Protein AF-A0A521W9C0-F1 (afdb_monomer_lite)

Structure (mmCIF, N/CA/C/O backbone):
data_AF-A0A521W9C0-F1
#
_entry.id   AF-A0A521W9C0-F1
#
loop_
_atom_site.group_PDB
_atom_site.id
_atom_site.type_symbol
_atom_site.label_atom_id
_atom_site.label_alt_id
_atom_site.label_comp_id
_atom_site.label_asym_id
_atom_site.label_entity_id
_atom_site.label_seq_id
_atom_site.pdbx_PDB_ins_code
_atom_site.Cartn_x
_atom_site.Cartn_y
_atom_site.Cartn_z
_atom_site.occupancy
_atom_site.B_iso_or_equiv
_atom_site.auth_seq_id
_atom_site.auth_comp_id
_atom_site.auth_asym_id
_atom_site.auth_atom_id
_atom_site.pdbx_PDB_model_num
ATOM 1 N N . MET A 1 1 ? 3.572 -12.492 5.989 1.00 60.31 1 MET A N 1
ATOM 2 C CA . MET A 1 1 ? 3.687 -13.281 4.755 1.00 60.31 1 MET A CA 1
ATOM 3 C C . MET A 1 1 ? 4.271 -12.394 3.678 1.00 60.31 1 MET A C 1
ATOM 5 O O . MET A 1 1 ? 3.539 -11.544 3.192 1.00 60.31 1 MET A O 1
ATOM 9 N N . ALA A 1 2 ? 5.551 -12.600 3.353 1.00 78.62 2 ALA A N 1
ATOM 10 C CA . ALA A 1 2 ? 6.252 -11.850 2.312 1.00 78.62 2 ALA A CA 1
ATOM 11 C C . ALA A 1 2 ? 5.552 -11.995 0.957 1.00 78.62 2 ALA A C 1
ATOM 13 O O . ALA A 1 2 ? 4.836 -12.980 0.735 1.00 78.62 2 ALA A O 1
ATOM 14 N N . ALA A 1 3 ? 5.785 -11.039 0.053 1.00 82.50 3 ALA A N 1
ATOM 15 C CA . ALA A 1 3 ? 5.324 -11.150 -1.325 1.00 82.50 3 ALA A CA 1
ATOM 16 C C . ALA A 1 3 ? 5.743 -12.521 -1.900 1.00 82.50 3 ALA A C 1
ATOM 18 O O . ALA A 1 3 ? 6.906 -12.909 -1.753 1.00 82.50 3 ALA A O 1
ATOM 19 N N . PRO A 1 4 ? 4.825 -13.280 -2.528 1.00 89.19 4 PRO A N 1
ATOM 20 C CA . PRO A 1 4 ? 5.084 -14.648 -2.972 1.00 89.19 4 PRO A CA 1
ATOM 21 C C . PRO A 1 4 ? 5.863 -14.663 -4.297 1.00 89.19 4 PRO A C 1
ATOM 23 O O . PRO A 1 4 ? 5.401 -15.208 -5.300 1.00 89.19 4 PRO A O 1
ATOM 26 N N . VAL A 1 5 ? 7.028 -14.015 -4.310 1.00 91.19 5 VAL A N 1
ATOM 27 C CA . VAL A 1 5 ? 7.905 -13.867 -5.468 1.00 91.19 5 VAL A CA 1
ATOM 28 C C . VAL A 1 5 ? 9.367 -13.903 -5.027 1.00 91.19 5 VAL A C 1
ATOM 30 O O . VAL A 1 5 ? 9.746 -13.282 -4.035 1.00 91.19 5 VAL A O 1
ATOM 33 N N . SER A 1 6 ? 10.196 -14.628 -5.774 1.00 93.19 6 SER A N 1
ATOM 34 C CA . SER A 1 6 ? 11.649 -14.577 -5.619 1.00 93.19 6 SER A CA 1
ATOM 35 C C . SER A 1 6 ? 12.198 -13.376 -6.380 1.00 93.19 6 SER A C 1
ATOM 37 O O . SER A 1 6 ? 11.861 -13.169 -7.549 1.00 93.19 6 SER A O 1
ATOM 39 N N . VAL A 1 7 ? 13.007 -12.566 -5.701 1.00 93.50 7 VAL A N 1
ATOM 40 C CA . VAL A 1 7 ? 13.557 -11.320 -6.238 1.00 93.50 7 VAL A CA 1
ATOM 41 C C . VAL A 1 7 ? 15.003 -11.535 -6.662 1.00 93.50 7 VAL A C 1
ATOM 43 O O . VAL A 1 7 ? 15.853 -11.814 -5.819 1.00 93.50 7 VAL A O 1
ATOM 46 N N . SER A 1 8 ? 15.280 -11.320 -7.949 1.00 93.81 8 SER A N 1
ATOM 47 C CA . SER A 1 8 ? 16.636 -11.391 -8.502 1.00 93.81 8 SER A CA 1
ATOM 48 C C . SER A 1 8 ? 17.406 -10.090 -8.279 1.00 93.81 8 SER A C 1
ATOM 50 O O . SER A 1 8 ? 18.584 -10.106 -7.933 1.00 93.81 8 SER A O 1
ATOM 52 N N . HIS A 1 9 ? 16.736 -8.950 -8.473 1.00 94.50 9 HIS A N 1
ATOM 53 C CA . HIS A 1 9 ? 17.344 -7.625 -8.406 1.00 94.50 9 HIS A CA 1
ATOM 54 C C . HIS A 1 9 ? 16.373 -6.612 -7.808 1.00 94.50 9 HIS A C 1
ATOM 56 O O . HIS A 1 9 ? 15.161 -6.665 -8.023 1.00 94.50 9 HIS A O 1
ATOM 62 N N . THR A 1 10 ? 16.921 -5.651 -7.071 1.00 96.00 10 THR A N 1
ATOM 63 C CA . THR A 1 10 ? 16.189 -4.494 -6.553 1.00 96.00 10 THR A CA 1
ATOM 64 C C . THR A 1 10 ? 16.987 -3.238 -6.850 1.00 96.00 10 THR A C 1
ATOM 66 O O . THR A 1 10 ? 18.187 -3.198 -6.591 1.00 96.00 10 THR A O 1
ATOM 69 N N . HIS A 1 11 ? 16.315 -2.210 -7.352 1.00 95.94 11 HIS A N 1
ATOM 70 C CA . HIS A 1 11 ? 16.896 -0.895 -7.578 1.00 95.94 11 HIS A CA 1
ATOM 71 C C . HIS A 1 11 ? 16.002 0.170 -6.944 1.00 95.94 11 HIS A C 1
ATOM 73 O O . HIS A 1 11 ? 14.782 0.092 -7.064 1.00 95.94 11 HIS A O 1
ATOM 79 N N . VAL A 1 12 ? 16.594 1.143 -6.250 1.00 96.19 12 VAL A N 1
ATOM 80 C CA . VAL A 1 12 ? 15.867 2.249 -5.620 1.00 96.19 12 VAL A CA 1
ATOM 81 C C . VAL A 1 12 ? 16.442 3.568 -6.115 1.00 96.19 12 VAL A C 1
ATOM 83 O O . VAL A 1 12 ? 17.647 3.783 -6.017 1.00 96.19 12 VAL A O 1
ATOM 86 N N . HIS A 1 13 ? 15.576 4.446 -6.614 1.00 94.56 13 HIS A N 1
ATOM 87 C CA . HIS A 1 13 ? 15.914 5.817 -6.980 1.00 94.56 13 HIS A CA 1
ATOM 88 C C . HIS A 1 13 ? 15.249 6.797 -6.029 1.00 94.56 13 HIS A C 1
ATOM 90 O O . HIS A 1 13 ? 14.098 6.608 -5.645 1.00 94.56 13 HIS A O 1
ATOM 96 N N . SER A 1 14 ? 15.950 7.881 -5.725 1.00 94.81 14 SER A N 1
ATOM 97 C CA . SER A 1 14 ? 15.305 9.104 -5.265 1.00 94.81 14 SER A CA 1
ATOM 98 C C . SER A 1 14 ? 14.857 9.920 -6.478 1.00 94.81 14 SER A C 1
ATOM 100 O O . SER A 1 14 ? 15.616 10.086 -7.438 1.00 94.81 14 SER A O 1
ATOM 102 N N . VAL A 1 15 ? 13.627 10.427 -6.434 1.00 94.25 15 VAL A N 1
ATOM 103 C CA . VAL A 1 15 ? 13.105 11.389 -7.405 1.00 94.25 15 VAL A CA 1
ATOM 104 C C . VAL A 1 15 ? 12.464 12.572 -6.704 1.00 94.25 15 VAL A C 1
ATOM 106 O O . VAL A 1 15 ? 11.877 12.445 -5.630 1.00 94.25 15 VAL A O 1
ATOM 109 N N . ARG A 1 16 ? 12.535 13.734 -7.353 1.00 94.94 16 ARG A N 1
ATOM 110 C CA . ARG A 1 16 ? 11.796 14.921 -6.933 1.00 94.94 16 ARG A CA 1
ATOM 111 C C . ARG A 1 16 ? 10.438 14.957 -7.625 1.00 94.94 16 ARG A C 1
ATOM 113 O O . ARG A 1 16 ? 10.379 14.932 -8.853 1.00 94.94 16 ARG A O 1
ATOM 120 N N . LEU A 1 17 ? 9.376 15.013 -6.831 1.00 93.50 17 LEU A N 1
ATOM 121 C CA . LEU A 1 17 ? 7.995 15.131 -7.288 1.00 93.50 17 LEU A CA 1
ATOM 122 C C . LEU A 1 17 ? 7.701 16.550 -7.785 1.00 93.50 17 LEU A C 1
ATOM 124 O O . LEU A 1 17 ? 8.434 17.497 -7.480 1.00 93.50 17 LEU A O 1
ATOM 128 N N . LYS A 1 18 ? 6.595 16.715 -8.518 1.00 90.31 18 LYS A N 1
ATOM 129 C CA . LYS A 1 18 ? 6.135 18.022 -9.032 1.00 90.31 18 LYS A CA 1
ATOM 130 C C . LYS A 1 18 ? 6.002 19.107 -7.963 1.00 90.31 18 LYS A C 1
ATOM 132 O O . LYS A 1 18 ? 6.233 20.277 -8.252 1.00 90.31 18 LYS A O 1
ATOM 137 N N . ASP A 1 19 ? 5.623 18.731 -6.749 1.00 88.56 19 ASP A N 1
ATOM 138 C CA . ASP A 1 19 ? 5.458 19.656 -5.625 1.00 88.56 19 ASP A CA 1
ATOM 139 C C . ASP A 1 19 ? 6.751 19.904 -4.827 1.00 88.56 19 ASP A C 1
ATOM 141 O O . ASP A 1 19 ? 6.734 20.576 -3.797 1.00 88.56 19 ASP A O 1
ATOM 145 N N . GLY A 1 20 ? 7.881 19.382 -5.310 1.00 92.00 20 GLY A N 1
ATOM 146 C CA . GLY A 1 20 ? 9.204 19.578 -4.732 1.00 92.00 20 GLY A CA 1
ATOM 147 C C . GLY A 1 20 ? 9.592 18.564 -3.658 1.00 92.00 20 GLY A C 1
ATOM 148 O O . GLY A 1 20 ? 10.756 18.560 -3.253 1.00 92.00 20 GLY A O 1
ATOM 149 N N . ARG A 1 21 ? 8.676 17.690 -3.221 1.00 92.75 21 ARG A N 1
ATOM 150 C CA . ARG A 1 21 ? 8.996 16.620 -2.268 1.00 92.75 21 ARG A CA 1
ATOM 151 C C . ARG A 1 21 ? 9.856 15.539 -2.903 1.00 92.75 21 ARG A C 1
ATOM 153 O O . ARG A 1 21 ? 9.930 15.408 -4.123 1.00 92.75 21 ARG A O 1
ATOM 160 N N . GLU A 1 22 ? 10.508 14.761 -2.057 1.00 94.25 22 GLU A N 1
ATOM 161 C CA . GLU A 1 22 ? 11.310 13.618 -2.468 1.00 94.25 22 GLU A CA 1
ATOM 162 C C . GLU A 1 22 ? 10.511 12.329 -2.277 1.00 94.25 22 GLU A C 1
ATOM 164 O O . GLU A 1 22 ? 9.802 12.169 -1.284 1.00 94.25 22 GLU A O 1
ATOM 169 N N . ALA A 1 23 ? 10.608 11.424 -3.244 1.00 95.38 23 ALA A N 1
ATOM 170 C CA . ALA A 1 23 ? 10.069 10.080 -3.144 1.00 95.38 23 ALA A CA 1
ATOM 171 C C . ALA A 1 23 ? 11.168 9.067 -3.445 1.00 95.38 23 ALA A C 1
ATOM 173 O O . ALA A 1 23 ? 11.942 9.234 -4.391 1.00 95.38 23 ALA A O 1
ATOM 174 N N . LEU A 1 24 ? 11.201 7.989 -2.668 1.00 96.12 24 LEU A N 1
ATOM 175 C CA . LEU A 1 24 ? 12.004 6.817 -2.980 1.00 96.12 24 LEU A CA 1
ATOM 176 C C . LEU A 1 24 ? 11.145 5.857 -3.793 1.00 96.12 24 LEU A C 1
ATOM 178 O O . LEU A 1 24 ? 10.107 5.393 -3.322 1.00 96.12 24 LEU A O 1
ATOM 182 N N . ILE A 1 25 ? 11.589 5.546 -5.003 1.00 96.50 25 ILE A N 1
ATOM 183 C C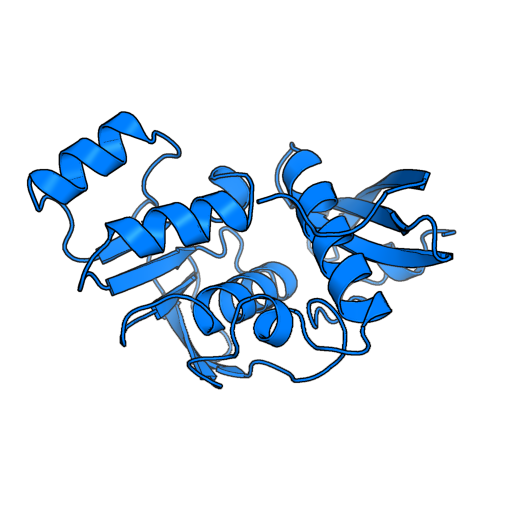A . ILE A 1 25 ? 10.930 4.609 -5.904 1.00 96.50 25 ILE A CA 1
ATOM 184 C C . ILE A 1 25 ? 11.761 3.346 -5.995 1.00 96.50 25 ILE A C 1
ATOM 186 O O . ILE A 1 25 ? 12.917 3.389 -6.410 1.00 96.50 25 ILE A O 1
ATOM 190 N N . ALA A 1 26 ? 11.158 2.216 -5.651 1.00 96.56 26 ALA A N 1
ATOM 191 C CA . ALA A 1 26 ? 11.759 0.911 -5.829 1.00 96.56 26 ALA A CA 1
ATOM 192 C C . ALA A 1 26 ? 11.228 0.247 -7.100 1.00 96.56 26 ALA A C 1
ATOM 194 O O . ALA A 1 26 ? 10.021 0.219 -7.346 1.00 96.56 26 ALA A O 1
ATOM 195 N N . ARG A 1 27 ? 12.136 -0.364 -7.855 1.00 97.00 27 ARG A N 1
ATOM 196 C CA . ARG A 1 27 ? 11.838 -1.385 -8.851 1.00 97.00 27 ARG A CA 1
ATOM 197 C C . ARG A 1 27 ? 12.405 -2.714 -8.380 1.00 97.00 27 ARG A C 1
ATOM 199 O O . ARG A 1 27 ? 13.580 -2.813 -8.026 1.00 97.00 27 ARG A O 1
ATOM 206 N N . VAL A 1 28 ? 11.576 -3.742 -8.429 1.00 97.00 28 VAL A N 1
ATOM 207 C CA . VAL A 1 28 ? 11.945 -5.130 -8.155 1.00 97.00 28 VAL A CA 1
ATOM 208 C C . VAL A 1 28 ? 11.829 -5.922 -9.449 1.00 97.00 28 VAL A C 1
ATOM 210 O O . VAL A 1 28 ? 10.832 -5.794 -10.154 1.00 97.00 28 VAL A O 1
ATOM 213 N N . LEU A 1 29 ? 12.834 -6.742 -9.757 1.00 97.44 29 LEU A N 1
ATOM 214 C CA . LEU A 1 29 ? 12.786 -7.718 -10.842 1.00 97.44 29 LEU A CA 1
ATOM 215 C C . LEU A 1 29 ? 12.672 -9.123 -10.249 1.00 97.44 29 LEU A C 1
ATOM 217 O O . LEU A 1 29 ? 13.607 -9.620 -9.614 1.00 97.44 29 LEU A O 1
ATOM 221 N N . ALA A 1 30 ? 11.528 -9.765 -10.462 1.00 95.44 30 ALA A N 1
ATOM 222 C CA . ALA A 1 30 ? 11.314 -11.158 -10.095 1.00 95.44 30 ALA A CA 1
ATOM 223 C C . ALA A 1 30 ? 12.207 -12.098 -10.922 1.00 95.44 30 ALA A C 1
ATOM 225 O O . ALA A 1 30 ? 12.533 -11.782 -12.066 1.00 95.44 30 ALA A O 1
ATOM 226 N N . ASP A 1 31 ? 12.526 -13.282 -10.399 1.00 92.75 31 ASP A N 1
ATOM 227 C CA . ASP A 1 31 ? 13.282 -14.319 -11.130 1.00 92.75 31 ASP A CA 1
ATOM 228 C C . ASP A 1 31 ? 12.603 -14.720 -12.452 1.00 92.75 31 ASP A C 1
ATOM 230 O O . ASP A 1 31 ? 13.263 -15.049 -13.433 1.00 92.75 31 ASP A O 1
ATOM 234 N N . ALA A 1 32 ? 11.271 -14.625 -12.502 1.00 90.62 32 ALA A N 1
ATOM 235 C CA . ALA A 1 32 ? 10.466 -14.850 -13.701 1.00 90.62 32 ALA A CA 1
ATOM 236 C C . ALA A 1 32 ? 10.534 -13.692 -14.727 1.00 90.62 32 ALA A C 1
ATOM 238 O O . ALA A 1 32 ? 9.782 -13.686 -15.698 1.00 90.62 32 ALA A O 1
ATOM 239 N N . GLY A 1 33 ? 11.370 -12.674 -14.498 1.00 93.88 33 GLY A N 1
ATOM 240 C CA . GLY A 1 33 ? 11.544 -11.513 -15.378 1.00 93.88 33 GLY A CA 1
ATOM 241 C C . GLY A 1 33 ? 10.456 -10.441 -15.259 1.00 93.88 33 GLY A C 1
ATOM 242 O O . GLY A 1 33 ? 10.498 -9.440 -15.970 1.00 93.88 33 GLY A O 1
ATOM 243 N N . THR A 1 34 ? 9.482 -10.611 -14.359 1.00 96.69 34 THR A N 1
ATOM 244 C CA . THR A 1 34 ? 8.431 -9.608 -14.136 1.00 96.69 34 THR A CA 1
ATOM 245 C C . THR A 1 34 ? 8.951 -8.479 -13.254 1.00 96.69 34 THR A C 1
ATOM 247 O O . THR A 1 34 ? 9.423 -8.722 -12.143 1.00 96.69 34 THR A O 1
ATOM 250 N N . ALA A 1 35 ? 8.837 -7.241 -13.732 1.00 96.50 35 ALA A N 1
ATOM 251 C CA . ALA A 1 35 ? 9.141 -6.060 -12.937 1.00 96.50 35 ALA A CA 1
ATOM 252 C C . ALA A 1 35 ? 7.912 -5.593 -12.143 1.00 96.50 35 ALA A C 1
ATOM 254 O O . ALA A 1 35 ? 6.795 -5.590 -12.664 1.00 96.50 35 ALA A O 1
ATOM 255 N N . GLY A 1 36 ? 8.138 -5.158 -10.908 1.00 97.00 36 GLY A N 1
ATOM 256 C CA . GLY A 1 36 ? 7.162 -4.455 -10.083 1.00 97.00 36 GLY A CA 1
ATOM 257 C C . GLY A 1 36 ? 7.739 -3.164 -9.523 1.00 97.00 36 GLY A C 1
ATOM 258 O O . GLY A 1 36 ? 8.960 -3.001 -9.438 1.00 97.00 36 GLY A O 1
ATOM 259 N N . PHE A 1 37 ? 6.851 -2.248 -9.155 1.00 96.81 37 PHE A N 1
ATOM 260 C CA . PHE A 1 37 ? 7.196 -0.902 -8.719 1.00 96.81 37 PHE A CA 1
ATOM 261 C C . PHE A 1 37 ? 6.505 -0.547 -7.408 1.00 96.81 37 PHE A C 1
ATOM 263 O O . PHE A 1 37 ? 5.380 -0.964 -7.142 1.00 96.81 37 PHE A O 1
ATOM 270 N N . GLY A 1 38 ? 7.182 0.248 -6.593 1.00 96.31 38 GLY A N 1
ATOM 271 C CA . GLY A 1 38 ? 6.666 0.730 -5.324 1.00 96.31 38 GLY A CA 1
ATOM 272 C C . GLY A 1 38 ? 7.303 2.055 -4.949 1.00 96.31 38 GLY A C 1
ATOM 273 O O . GLY A 1 38 ? 8.338 2.432 -5.495 1.00 96.31 38 GLY A O 1
ATOM 274 N N . PHE A 1 39 ? 6.676 2.777 -4.028 1.00 96.50 39 PHE A N 1
ATOM 275 C CA . PHE A 1 39 ? 7.143 4.092 -3.608 1.00 96.50 39 PHE A CA 1
ATOM 276 C C . PHE A 1 39 ? 7.035 4.272 -2.096 1.00 96.50 39 PHE A C 1
ATOM 278 O O . PHE A 1 39 ? 6.299 3.566 -1.407 1.00 96.50 39 PHE A O 1
ATOM 285 N N . THR A 1 40 ? 7.759 5.261 -1.593 1.00 95.19 40 THR A N 1
ATOM 286 C CA . THR A 1 40 ? 7.509 5.888 -0.300 1.00 95.19 40 THR A CA 1
ATOM 287 C C . THR A 1 40 ? 7.882 7.365 -0.393 1.00 95.19 40 THR A C 1
ATOM 289 O O . THR A 1 40 ? 8.755 7.734 -1.179 1.00 95.19 40 THR A O 1
ATOM 292 N N . LEU A 1 41 ? 7.216 8.208 0.390 1.00 92.75 41 LEU A N 1
ATOM 293 C CA . LEU A 1 41 ? 7.623 9.603 0.604 1.00 92.75 41 LEU A CA 1
ATOM 294 C C . LEU A 1 41 ? 8.340 9.789 1.946 1.00 92.75 41 LEU A C 1
ATOM 296 O O . LEU A 1 41 ? 8.729 10.898 2.295 1.00 92.75 41 LEU A O 1
ATOM 300 N N . ASN A 1 42 ? 8.523 8.686 2.672 1.00 89.12 42 ASN A N 1
ATOM 301 C CA . ASN A 1 42 ? 9.373 8.614 3.844 1.00 89.12 42 ASN A CA 1
ATOM 302 C C . ASN A 1 42 ? 10.794 8.211 3.430 1.00 89.12 42 ASN A C 1
ATOM 304 O O . ASN A 1 42 ? 11.058 7.734 2.327 1.00 89.12 42 ASN A O 1
ATOM 308 N N . ASP A 1 43 ? 11.689 8.302 4.395 1.00 86.88 43 ASP A N 1
ATOM 309 C CA . ASP A 1 43 ? 13.124 8.067 4.292 1.00 86.88 43 ASP A CA 1
ATOM 310 C C . ASP A 1 43 ? 13.472 6.562 4.194 1.00 86.88 43 ASP A C 1
ATOM 312 O O . ASP A 1 43 ? 14.627 6.187 3.992 1.00 86.88 43 ASP A O 1
ATOM 316 N N . ASP A 1 44 ? 12.480 5.677 4.362 1.00 88.50 44 ASP A N 1
ATOM 317 C CA . ASP A 1 44 ? 12.655 4.224 4.419 1.00 88.50 44 ASP A CA 1
ATOM 318 C C . ASP A 1 44 ? 12.228 3.520 3.121 1.00 88.50 44 ASP A C 1
ATOM 320 O O . ASP A 1 44 ? 11.053 3.220 2.886 1.00 88.50 44 ASP A O 1
ATOM 324 N N . ALA A 1 45 ? 13.217 3.144 2.309 1.00 92.81 45 ALA A N 1
ATOM 325 C CA . ALA A 1 45 ? 13.020 2.364 1.088 1.00 92.81 45 ALA A CA 1
ATOM 326 C C . ALA A 1 45 ? 12.441 0.950 1.319 1.00 92.81 45 ALA A C 1
ATOM 328 O O . ALA A 1 45 ? 12.116 0.258 0.354 1.00 92.81 45 ALA A O 1
ATOM 329 N N . GLY A 1 46 ? 12.358 0.456 2.558 1.00 92.50 46 GLY A N 1
ATOM 330 C CA . GLY A 1 46 ? 11.735 -0.824 2.903 1.00 92.50 46 GLY A CA 1
ATOM 331 C C . GLY A 1 46 ? 10.292 -0.926 2.415 1.00 92.50 46 GLY A C 1
ATOM 332 O O . GLY A 1 46 ? 9.951 -1.898 1.743 1.00 92.50 46 GLY A O 1
ATOM 333 N N . VAL A 1 47 ? 9.489 0.116 2.648 1.00 92.44 47 VAL A N 1
ATOM 334 C CA . VAL A 1 47 ? 8.082 0.172 2.211 1.00 92.44 47 VAL A CA 1
ATOM 335 C C . VAL A 1 47 ? 7.972 0.111 0.693 1.00 92.44 47 VAL A C 1
ATOM 337 O O . VAL A 1 47 ? 7.196 -0.678 0.157 1.00 92.44 47 VAL A O 1
ATOM 340 N N . ALA A 1 48 ? 8.785 0.908 -0.007 1.00 95.69 48 ALA A N 1
ATOM 341 C CA . ALA A 1 48 ? 8.796 0.932 -1.465 1.00 95.69 48 ALA A CA 1
ATOM 342 C C . ALA A 1 48 ? 9.168 -0.443 -2.042 1.00 95.69 48 ALA A C 1
ATOM 344 O O . ALA A 1 48 ? 8.550 -0.896 -3.002 1.00 95.69 48 ALA A O 1
ATOM 345 N N . ARG A 1 49 ? 10.146 -1.134 -1.441 1.00 95.50 49 ARG A N 1
ATOM 346 C CA . ARG A 1 49 ? 10.576 -2.474 -1.869 1.00 95.50 49 ARG A CA 1
ATOM 347 C C . ARG A 1 49 ? 9.510 -3.541 -1.630 1.00 95.50 49 ARG A C 1
ATOM 349 O O . ARG A 1 49 ? 9.272 -4.340 -2.531 1.00 95.50 49 ARG A O 1
ATOM 356 N N . ASP A 1 50 ? 8.862 -3.540 -0.464 1.00 94.06 50 ASP A N 1
ATOM 357 C CA . ASP A 1 50 ? 7.748 -4.456 -0.166 1.00 94.06 50 ASP A CA 1
ATOM 358 C C . ASP A 1 50 ? 6.600 -4.247 -1.163 1.00 94.06 50 ASP A C 1
ATOM 360 O O . ASP A 1 50 ? 6.130 -5.192 -1.798 1.00 94.06 50 ASP A O 1
ATOM 364 N N . MET A 1 51 ? 6.227 -2.985 -1.395 1.00 95.75 51 MET A N 1
ATOM 365 C CA . MET A 1 51 ? 5.223 -2.610 -2.389 1.00 95.75 51 MET A CA 1
ATOM 366 C C . MET A 1 51 ? 5.600 -3.093 -3.798 1.00 95.75 51 MET A C 1
ATOM 368 O O . MET A 1 51 ? 4.769 -3.694 -4.477 1.00 95.75 51 MET A O 1
ATOM 372 N N . ALA A 1 52 ? 6.854 -2.899 -4.217 1.00 96.94 52 ALA A N 1
ATOM 373 C CA . ALA A 1 52 ? 7.346 -3.337 -5.521 1.00 96.94 52 ALA A CA 1
ATOM 374 C C . ALA A 1 52 ? 7.337 -4.863 -5.684 1.00 96.94 52 ALA A C 1
ATOM 376 O O . ALA A 1 52 ? 7.017 -5.366 -6.762 1.00 96.94 52 ALA A O 1
ATOM 377 N N . ALA A 1 53 ? 7.649 -5.614 -4.626 1.00 96.50 53 ALA A N 1
ATOM 378 C CA . ALA A 1 53 ? 7.589 -7.071 -4.650 1.00 96.50 53 ALA A CA 1
ATOM 379 C C . ALA A 1 53 ? 6.141 -7.576 -4.781 1.00 96.50 53 ALA A C 1
ATOM 381 O O . ALA A 1 53 ? 5.871 -8.486 -5.569 1.00 96.50 53 ALA A O 1
ATOM 382 N N . TRP A 1 54 ? 5.190 -6.955 -4.078 1.00 96.38 54 TRP A N 1
ATOM 383 C CA . TRP A 1 54 ? 3.765 -7.265 -4.230 1.00 96.38 54 TRP A CA 1
ATOM 384 C C . TRP A 1 54 ? 3.217 -6.877 -5.607 1.00 96.38 54 TRP A C 1
ATOM 386 O O . TRP A 1 54 ? 2.444 -7.643 -6.187 1.00 96.38 54 TRP A O 1
ATOM 396 N N . ASP A 1 55 ? 3.652 -5.744 -6.165 1.00 97.25 55 ASP A N 1
ATOM 397 C CA . ASP A 1 55 ? 3.321 -5.348 -7.537 1.00 97.25 55 ASP A CA 1
ATOM 398 C C . ASP A 1 55 ? 3.831 -6.375 -8.554 1.00 97.25 55 ASP A C 1
ATOM 400 O O . ASP A 1 55 ? 3.072 -6.822 -9.415 1.00 97.25 55 ASP A O 1
ATOM 404 N N . ALA A 1 56 ? 5.084 -6.821 -8.414 1.00 97.25 56 ALA A N 1
ATOM 405 C CA . ALA A 1 56 ? 5.668 -7.847 -9.276 1.00 97.25 56 ALA A CA 1
ATOM 406 C C . ALA A 1 56 ? 4.890 -9.169 -9.180 1.00 97.25 56 ALA A C 1
ATOM 408 O O . ALA A 1 56 ? 4.581 -9.776 -10.205 1.00 97.25 56 ALA A O 1
ATOM 409 N N . ALA A 1 57 ? 4.530 -9.599 -7.966 1.00 96.69 57 ALA A N 1
ATOM 410 C CA . ALA A 1 57 ? 3.767 -10.826 -7.743 1.00 96.69 57 ALA A CA 1
ATOM 411 C C . ALA A 1 57 ? 2.378 -10.785 -8.409 1.00 96.69 57 ALA A C 1
ATOM 413 O O . ALA A 1 57 ? 1.960 -11.763 -9.032 1.00 96.69 57 ALA A O 1
ATOM 414 N N . ALA A 1 58 ? 1.679 -9.653 -8.303 1.00 96.81 58 ALA A N 1
ATOM 415 C CA . ALA A 1 58 ? 0.376 -9.423 -8.925 1.00 96.81 58 ALA A CA 1
ATOM 416 C C . ALA A 1 58 ? 0.473 -9.392 -10.457 1.00 96.81 58 ALA A C 1
ATOM 418 O O . ALA A 1 58 ? -0.244 -10.123 -11.145 1.00 96.81 58 ALA A O 1
ATOM 419 N N . ARG A 1 59 ? 1.442 -8.647 -11.004 1.00 97.06 59 ARG A N 1
ATOM 420 C CA . ARG A 1 59 ? 1.705 -8.596 -12.452 1.00 97.06 59 ARG A CA 1
ATOM 421 C C . ARG A 1 59 ? 2.078 -9.953 -13.035 1.00 97.06 59 ARG A C 1
ATOM 423 O O . ARG A 1 59 ? 1.581 -10.299 -14.100 1.00 97.06 59 ARG A O 1
ATOM 430 N N . MET A 1 60 ? 2.894 -10.736 -12.329 1.00 96.50 60 MET A N 1
ATOM 431 C CA . MET A 1 60 ? 3.324 -12.070 -12.765 1.00 96.50 60 MET A CA 1
ATOM 432 C C . MET A 1 60 ? 2.135 -13.022 -12.942 1.00 96.50 60 MET A C 1
ATOM 434 O O . MET A 1 60 ? 2.176 -13.921 -13.776 1.00 96.50 60 MET A O 1
ATOM 438 N N . ARG A 1 61 ? 1.064 -12.812 -12.171 1.00 95.38 61 ARG A N 1
ATOM 439 C CA . ARG A 1 61 ? -0.181 -13.583 -12.254 1.00 95.38 61 ARG A CA 1
ATOM 440 C C . ARG A 1 61 ? -1.215 -12.964 -13.196 1.00 95.38 61 ARG A C 1
ATOM 442 O O . ARG A 1 61 ? -2.241 -13.583 -13.440 1.00 95.38 61 ARG A O 1
ATOM 449 N N . GLY A 1 62 ? -0.958 -11.768 -13.728 1.00 96.06 62 GLY A N 1
ATOM 450 C CA . GLY A 1 62 ? -1.931 -11.026 -14.530 1.00 96.06 62 GLY A CA 1
ATOM 451 C C . GLY A 1 62 ? -3.155 -10.581 -13.725 1.00 96.06 62 GLY A C 1
ATOM 452 O O . GLY A 1 62 ? -4.225 -10.400 -14.298 1.00 96.06 62 GLY A O 1
ATOM 453 N N . GLU A 1 63 ? -3.012 -10.417 -12.409 1.00 96.44 63 GLU A N 1
ATOM 454 C CA . GLU A 1 63 ? -4.112 -10.131 -11.486 1.00 96.44 63 GLU A CA 1
ATOM 455 C C . GLU A 1 63 ? 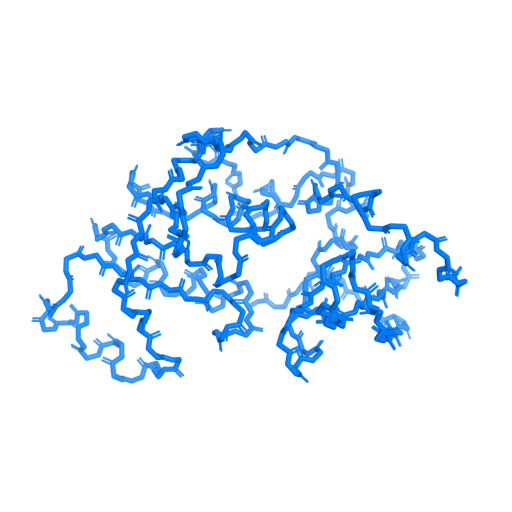-3.896 -8.794 -10.764 1.00 96.44 63 GLU A C 1
ATOM 457 O O . GLU A 1 63 ? -2.750 -8.397 -10.520 1.00 96.44 63 GLU A O 1
ATOM 462 N N . PRO A 1 64 ? -4.968 -8.077 -10.385 1.00 96.38 64 PRO A N 1
ATOM 463 C CA . PRO A 1 64 ? -4.838 -6.943 -9.483 1.00 96.38 64 PRO A CA 1
ATOM 464 C C . PRO A 1 64 ? -4.410 -7.418 -8.088 1.00 96.38 64 PRO A C 1
ATOM 466 O O . PRO A 1 64 ? -4.811 -8.489 -7.631 1.00 96.38 64 PRO A O 1
ATOM 469 N N . LEU A 1 65 ? -3.645 -6.600 -7.359 1.00 95.75 65 LEU A N 1
ATOM 470 C CA . LEU A 1 65 ? -3.105 -6.984 -6.048 1.00 95.75 65 LEU A CA 1
ATOM 471 C C . LEU A 1 65 ? -4.201 -7.422 -5.063 1.00 95.75 65 LEU A C 1
ATOM 473 O O . LEU A 1 65 ? -4.017 -8.378 -4.313 1.00 95.75 65 LEU A O 1
ATOM 477 N N . HIS A 1 66 ? -5.369 -6.778 -5.087 1.00 94.56 66 HIS A N 1
ATOM 478 C CA . HIS A 1 66 ? -6.459 -7.153 -4.191 1.00 94.56 66 HIS A CA 1
ATOM 479 C C . HIS A 1 66 ? -6.943 -8.598 -4.410 1.00 94.56 66 HIS A C 1
ATOM 481 O O . HIS A 1 66 ? -7.394 -9.218 -3.451 1.00 94.56 66 HIS A O 1
ATOM 487 N N . ALA A 1 67 ? -6.823 -9.167 -5.618 1.00 94.81 67 ALA A N 1
ATOM 488 C CA . ALA A 1 67 ? -7.163 -10.568 -5.879 1.00 94.81 67 ALA A CA 1
ATOM 489 C C . ALA A 1 67 ? -6.208 -11.523 -5.145 1.00 94.81 67 ALA A C 1
ATOM 491 O O . ALA A 1 67 ? -6.664 -12.470 -4.503 1.00 94.81 67 ALA A O 1
ATOM 492 N N . LEU A 1 68 ? -4.908 -11.199 -5.109 1.00 93.06 68 LEU A N 1
ATOM 493 C CA . LEU A 1 68 ? -3.914 -11.957 -4.338 1.00 93.06 68 LEU A CA 1
ATOM 494 C C . LEU A 1 68 ? -4.161 -11.917 -2.829 1.00 93.06 68 LEU A C 1
ATOM 496 O O . LEU A 1 68 ? -3.769 -12.832 -2.108 1.00 93.06 68 LEU A O 1
ATOM 500 N N . LEU A 1 69 ? -4.813 -10.858 -2.355 1.00 91.81 69 LEU A N 1
ATOM 501 C CA . LEU A 1 69 ? -5.087 -10.614 -0.940 1.00 91.81 69 LEU A CA 1
ATOM 502 C C . LEU A 1 69 ? -6.465 -11.133 -0.498 1.00 91.81 69 LEU A C 1
ATOM 504 O O . LEU A 1 69 ? -6.953 -10.766 0.573 1.00 91.81 69 LEU A O 1
ATOM 508 N N . GLY A 1 70 ? -7.087 -12.005 -1.299 1.00 89.88 70 GLY A N 1
ATOM 509 C CA . GLY A 1 70 ? -8.384 -12.619 -0.998 1.00 89.88 70 GLY A CA 1
ATOM 510 C C . GLY A 1 70 ? -9.592 -11.880 -1.582 1.00 89.88 70 GLY A C 1
ATOM 511 O O . GLY A 1 70 ? -10.720 -12.142 -1.167 1.00 89.88 70 GLY A O 1
ATOM 512 N N . GLY A 1 71 ? -9.367 -10.977 -2.537 1.00 91.00 71 GLY A N 1
ATOM 513 C CA . GLY A 1 71 ? -10.393 -10.228 -3.256 1.00 91.00 71 GLY A CA 1
ATOM 514 C C . GLY A 1 71 ? -10.702 -8.85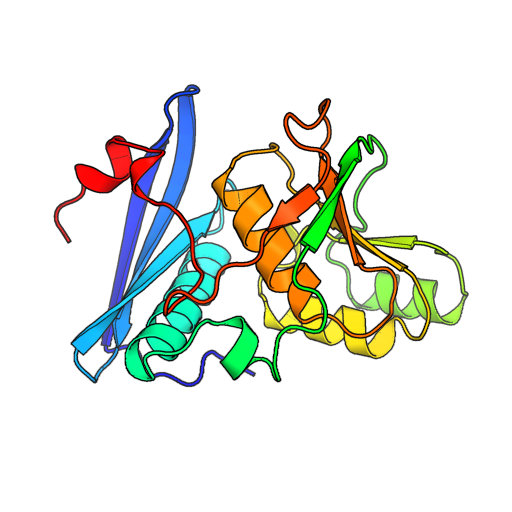3 -2.660 1.00 91.00 71 GLY A C 1
ATOM 515 O O . GLY A 1 71 ? -10.477 -8.574 -1.480 1.00 91.00 71 GLY A O 1
ATOM 516 N N . ALA A 1 72 ? -11.266 -7.977 -3.494 1.00 90.44 72 ALA A N 1
ATOM 517 C CA . ALA A 1 72 ? -11.785 -6.692 -3.046 1.00 90.44 72 ALA A CA 1
ATOM 518 C C . ALA A 1 72 ? -13.113 -6.895 -2.303 1.00 90.44 72 ALA A C 1
ATOM 520 O O . ALA A 1 72 ? -14.076 -7.433 -2.847 1.00 90.44 72 ALA A O 1
ATOM 521 N N . ARG A 1 73 ? -13.186 -6.407 -1.065 1.00 92.06 73 ARG A N 1
ATOM 522 C CA . ARG A 1 73 ? -14.414 -6.366 -0.251 1.00 92.06 73 ARG A CA 1
ATOM 523 C C . ARG A 1 73 ? -15.250 -5.117 -0.524 1.00 92.06 73 ARG A C 1
ATOM 525 O O . ARG A 1 73 ? -16.400 -5.037 -0.104 1.00 92.06 73 ARG A O 1
ATOM 532 N N . ARG A 1 74 ? -14.655 -4.133 -1.198 1.00 92.75 74 ARG A N 1
ATOM 533 C CA . ARG A 1 74 ? -15.255 -2.857 -1.596 1.00 92.75 74 ARG A CA 1
ATOM 534 C C . ARG A 1 74 ? -14.576 -2.354 -2.865 1.00 92.75 74 ARG A C 1
ATOM 536 O O . ARG A 1 74 ? -13.375 -2.532 -3.037 1.00 92.75 74 ARG A O 1
ATOM 543 N N . ARG A 1 75 ? -15.361 -1.744 -3.754 1.00 93.44 75 ARG A N 1
ATOM 544 C CA . ARG A 1 75 ? -14.889 -1.176 -5.032 1.00 93.44 75 ARG A CA 1
ATOM 545 C C . ARG A 1 75 ? -14.717 0.337 -4.988 1.00 93.44 75 ARG A C 1
ATOM 547 O O . ARG A 1 75 ? -14.009 0.894 -5.818 1.00 93.44 75 ARG A O 1
ATOM 554 N N . GLN A 1 76 ? -15.335 0.983 -4.005 1.00 95.25 76 GLN A N 1
ATOM 555 C CA . GLN A 1 76 ? -15.114 2.383 -3.683 1.00 95.25 76 GLN A CA 1
ATOM 556 C C . GLN A 1 76 ? -14.726 2.499 -2.217 1.00 95.25 76 GLN A C 1
ATOM 558 O O . GLN A 1 76 ? -15.313 1.833 -1.361 1.00 95.25 76 GLN A O 1
ATOM 563 N N . VAL A 1 77 ? -13.728 3.333 -1.948 1.00 96.69 77 VAL A N 1
ATOM 564 C CA . VAL A 1 77 ? -13.238 3.607 -0.600 1.00 96.69 77 VAL A CA 1
ATOM 565 C C . VAL A 1 77 ? -13.447 5.090 -0.309 1.00 96.69 77 VAL A C 1
ATOM 567 O O . VAL A 1 77 ? -12.928 5.911 -1.067 1.00 96.69 77 VAL A O 1
ATOM 570 N N . PRO A 1 78 ? -14.196 5.458 0.747 1.00 97.19 78 PRO A N 1
ATOM 571 C CA . PRO A 1 78 ? -14.380 6.857 1.117 1.00 97.19 78 PRO A CA 1
ATOM 572 C C . PRO A 1 78 ? -13.046 7.536 1.430 1.00 97.19 78 PRO A C 1
ATOM 574 O O . PRO A 1 78 ? -12.159 6.916 2.019 1.00 97.19 78 PRO A O 1
ATOM 577 N N . VAL A 1 79 ? -12.922 8.809 1.063 1.00 97.50 79 VAL A N 1
ATOM 578 C CA . VAL A 1 79 ? -11.771 9.657 1.389 1.00 97.50 79 VAL A CA 1
ATOM 579 C C . VAL A 1 79 ? -12.285 10.819 2.228 1.00 97.50 79 VAL A C 1
ATOM 581 O O . VAL A 1 79 ? -13.106 11.611 1.765 1.00 97.50 79 VAL A O 1
ATOM 584 N N . LEU A 1 80 ? -11.827 10.903 3.473 1.00 96.25 80 LEU A N 1
ATOM 585 C CA . LEU A 1 80 ? -12.329 11.848 4.466 1.00 96.25 80 LEU A CA 1
ATOM 586 C C . LEU A 1 80 ? -11.203 12.768 4.962 1.00 96.25 80 LEU A C 1
ATOM 588 O O . LEU A 1 80 ? -10.061 12.320 5.082 1.00 96.25 80 LEU A O 1
ATOM 592 N N . PRO A 1 81 ? -11.495 14.039 5.283 1.00 95.31 81 PRO A N 1
ATOM 593 C CA . PRO A 1 81 ? -10.553 14.866 6.022 1.00 95.31 81 PRO A CA 1
ATOM 594 C C . PRO A 1 81 ? -10.472 14.394 7.485 1.00 95.31 81 PRO A C 1
ATOM 596 O O . PRO A 1 81 ? -11.500 14.196 8.133 1.00 95.31 81 PRO A O 1
ATOM 599 N N . ASP A 1 82 ? -9.260 14.227 8.014 1.00 92.62 82 ASP A N 1
ATOM 600 C CA . ASP A 1 82 ? -9.010 13.982 9.441 1.00 92.62 82 ASP A CA 1
ATOM 601 C C . ASP A 1 82 ? -7.642 14.555 9.841 1.00 92.62 82 ASP A C 1
ATOM 603 O O . ASP A 1 82 ? -6.607 14.219 9.259 1.00 92.62 82 ASP A O 1
ATOM 607 N N . GLU A 1 83 ? -7.638 15.427 10.847 1.00 89.69 83 GLU A N 1
ATOM 608 C CA . GLU A 1 83 ? -6.430 16.068 11.380 1.00 89.69 83 GLU A CA 1
ATOM 609 C C . GLU A 1 83 ? -5.851 15.323 12.593 1.00 89.69 83 GLU A C 1
ATOM 611 O O . GLU A 1 83 ? -4.757 15.646 13.063 1.00 89.69 83 GLU A O 1
ATOM 616 N N . LEU A 1 84 ? -6.561 14.318 13.120 1.00 91.31 84 LEU A N 1
ATOM 617 C CA . LEU A 1 84 ? -6.108 13.571 14.286 1.00 91.31 84 LEU A CA 1
ATOM 618 C C . LEU A 1 84 ? -4.907 12.676 13.945 1.00 91.31 84 LEU A C 1
ATOM 620 O O . LEU A 1 84 ? -4.835 12.089 12.860 1.00 91.31 84 LEU A O 1
ATOM 624 N N . PRO A 1 85 ? -3.957 12.519 14.885 1.00 90.06 85 PRO A N 1
ATOM 625 C CA . PRO A 1 85 ? -2.758 11.735 14.640 1.00 90.06 85 PRO A CA 1
ATOM 626 C C . PRO A 1 85 ? -3.084 10.253 14.414 1.00 90.06 85 PRO A C 1
ATOM 628 O O . PRO A 1 85 ? -3.985 9.681 15.039 1.00 90.06 85 PRO A O 1
ATOM 631 N N . ALA A 1 86 ? -2.297 9.616 13.545 1.00 93.25 86 ALA A N 1
ATOM 632 C CA . ALA A 1 86 ? -2.290 8.167 13.412 1.00 93.25 86 ALA A CA 1
ATOM 633 C C . ALA A 1 86 ? -1.692 7.508 14.664 1.00 93.25 86 ALA A C 1
ATOM 635 O O . ALA A 1 86 ? -0.884 8.096 15.386 1.00 93.25 86 ALA A O 1
ATOM 636 N N . ILE A 1 87 ? -2.085 6.261 14.911 1.00 93.69 87 ILE A N 1
ATOM 637 C CA . ILE A 1 87 ? -1.496 5.436 15.959 1.00 93.69 87 ILE A CA 1
ATOM 638 C C . ILE A 1 87 ? -0.054 5.122 15.550 1.00 93.69 87 ILE A C 1
ATOM 640 O O . ILE A 1 87 ? 0.185 4.589 14.461 1.00 93.69 87 ILE A O 1
ATOM 644 N N . ALA A 1 88 ? 0.889 5.452 16.434 1.00 92.88 88 ALA A N 1
ATOM 645 C CA . ALA A 1 88 ? 2.308 5.177 16.243 1.00 92.88 88 ALA A CA 1
ATOM 646 C C . ALA A 1 88 ? 2.562 3.674 15.992 1.00 92.88 88 ALA A C 1
ATOM 648 O O . ALA A 1 88 ? 1.810 2.847 16.520 1.00 92.88 88 ALA A O 1
ATOM 649 N N . PRO A 1 89 ? 3.611 3.306 15.228 1.00 91.94 89 PRO A N 1
ATOM 650 C CA . PRO A 1 89 ? 3.927 1.923 14.868 1.00 91.94 89 PRO A CA 1
ATOM 651 C C . PRO A 1 89 ? 4.522 1.115 16.037 1.00 91.94 89 PRO A C 1
ATOM 653 O O . PRO A 1 89 ? 5.629 0.590 15.964 1.00 91.94 89 PRO A O 1
ATOM 656 N N . ASP A 1 90 ? 3.760 1.003 17.124 1.00 93.62 90 ASP A N 1
ATOM 657 C CA . ASP A 1 90 ? 4.056 0.214 18.318 1.00 93.62 90 ASP A CA 1
ATOM 658 C C . ASP A 1 90 ? 3.003 -0.891 18.457 1.00 93.62 90 ASP A C 1
ATOM 660 O O . ASP A 1 90 ? 1.838 -0.657 18.800 1.00 93.62 90 ASP A O 1
ATOM 664 N N . TRP A 1 91 ? 3.421 -2.120 18.160 1.00 90.75 91 TRP A N 1
ATOM 665 C CA . TRP A 1 91 ? 2.543 -3.285 18.160 1.00 90.75 91 TRP A CA 1
ATOM 666 C C . TRP A 1 91 ? 2.013 -3.638 19.554 1.00 90.75 91 TRP A C 1
ATOM 668 O O . TRP A 1 91 ? 0.850 -4.032 19.692 1.00 90.75 91 TRP A O 1
ATOM 678 N N . ASP A 1 92 ? 2.831 -3.482 20.593 1.00 91.50 92 ASP A N 1
ATOM 679 C CA . ASP A 1 92 ? 2.453 -3.857 21.953 1.00 91.50 92 ASP A CA 1
ATOM 680 C C . ASP A 1 92 ? 1.471 -2.844 22.537 1.00 91.50 92 ASP A C 1
ATOM 682 O O . ASP A 1 92 ? 0.429 -3.230 23.088 1.00 91.50 92 ASP A O 1
ATOM 686 N N . ALA A 1 93 ? 1.736 -1.550 22.333 1.00 91.62 93 ALA A N 1
ATOM 687 C CA . ALA A 1 93 ? 0.810 -0.485 22.692 1.00 91.62 93 ALA A CA 1
ATOM 688 C C . ALA A 1 93 ? -0.515 -0.614 21.927 1.00 91.62 93 ALA A C 1
ATOM 690 O O . ALA A 1 93 ? -1.587 -0.516 22.536 1.00 91.62 93 ALA A O 1
ATOM 691 N N . LEU A 1 94 ? -0.464 -0.913 20.623 1.00 91.81 94 LEU A N 1
ATOM 692 C CA . LEU A 1 94 ? -1.654 -1.142 19.806 1.00 91.81 94 LEU A CA 1
ATOM 693 C C . LEU A 1 94 ? -2.474 -2.332 20.330 1.00 91.81 94 LEU A C 1
ATOM 695 O O . LEU A 1 94 ? -3.670 -2.209 20.596 1.00 91.81 94 LEU A O 1
ATOM 699 N N . ARG A 1 95 ? -1.863 -3.500 20.546 1.00 90.56 95 ARG A N 1
ATOM 700 C CA . ARG A 1 95 ? -2.595 -4.675 21.053 1.00 90.56 95 ARG A CA 1
ATOM 701 C C . ARG A 1 95 ? -3.167 -4.449 22.444 1.00 90.56 95 ARG A C 1
ATOM 703 O O . ARG A 1 95 ? -4.233 -4.981 22.763 1.00 90.56 95 ARG A O 1
ATOM 710 N N . LYS A 1 96 ? -2.464 -3.703 23.299 1.00 90.75 96 LYS A N 1
ATOM 711 C CA . LYS A 1 96 ? -2.978 -3.307 24.612 1.00 90.75 96 LYS A CA 1
ATOM 712 C C . LYS A 1 96 ? -4.198 -2.396 24.467 1.00 90.75 96 LYS A C 1
ATOM 714 O O . LYS A 1 96 ? -5.242 -2.705 25.033 1.00 90.75 96 LYS A O 1
ATOM 719 N N . GLY A 1 97 ? -4.117 -1.344 23.655 1.00 90.25 97 GLY A N 1
ATOM 720 C CA . GLY A 1 97 ? -5.233 -0.415 23.471 1.00 90.25 97 GLY A CA 1
ATOM 721 C C . GLY A 1 97 ? -6.444 -1.022 22.755 1.00 90.25 97 GLY A C 1
ATOM 722 O O . GLY A 1 97 ? -7.573 -0.684 23.105 1.00 90.25 97 GLY A O 1
ATOM 723 N N . ILE A 1 98 ? -6.248 -1.979 21.839 1.00 89.00 98 ILE A N 1
ATOM 724 C CA . ILE A 1 98 ? -7.348 -2.754 21.238 1.00 89.00 98 ILE A CA 1
ATOM 725 C C . ILE A 1 98 ? -8.064 -3.593 22.306 1.00 89.00 98 ILE A C 1
ATOM 727 O O . ILE A 1 98 ? -9.291 -3.547 22.388 1.00 89.00 98 ILE A O 1
ATOM 731 N N . ARG A 1 99 ? -7.321 -4.328 23.149 1.00 88.81 99 ARG A N 1
ATOM 732 C CA . ARG A 1 99 ? -7.902 -5.144 24.237 1.00 88.81 99 ARG A CA 1
ATOM 733 C C . ARG A 1 99 ? -8.667 -4.296 25.248 1.00 88.81 99 ARG A C 1
ATOM 735 O O . ARG A 1 99 ? -9.757 -4.667 25.663 1.00 88.81 99 ARG A O 1
ATOM 742 N N . GLU A 1 100 ? -8.120 -3.137 25.589 1.00 91.50 100 GLU A N 1
ATOM 743 C CA . GLU A 1 100 ? -8.731 -2.179 26.513 1.00 91.50 100 GLU A CA 1
ATOM 744 C C . GLU A 1 100 ? -9.819 -1.311 25.851 1.00 91.50 100 GLU A C 1
ATOM 746 O O . GLU A 1 100 ? -10.368 -0.421 26.492 1.00 91.50 100 GLU A O 1
ATOM 751 N N . SER A 1 101 ? -10.148 -1.546 24.573 1.00 86.06 101 SER A N 1
ATOM 752 C CA . SER A 1 101 ? -11.138 -0.772 23.807 1.00 86.06 101 SER A CA 1
ATOM 753 C C . SER A 1 101 ? -10.905 0.745 23.811 1.00 86.06 101 SER A C 1
ATOM 755 O O . SER A 1 101 ? -11.850 1.525 23.718 1.00 86.06 101 SER A O 1
ATOM 757 N N . ARG A 1 102 ? -9.636 1.172 23.856 1.00 87.00 102 ARG A N 1
ATOM 758 C CA . ARG A 1 102 ? -9.236 2.591 23.866 1.00 87.00 102 ARG A CA 1
ATOM 759 C C . ARG A 1 102 ? -9.601 3.333 22.585 1.00 87.00 102 ARG A C 1
ATOM 761 O O . ARG A 1 102 ? -9.774 4.547 22.609 1.00 87.00 102 ARG A O 1
ATOM 768 N N . TRP A 1 103 ? -9.707 2.613 21.470 1.00 86.12 103 TRP A N 1
ATOM 769 C CA . TRP A 1 103 ? -9.955 3.198 20.158 1.00 86.12 103 TRP A CA 1
ATOM 770 C C . TRP A 1 103 ? -11.202 2.602 19.517 1.00 86.12 103 TRP A C 1
ATOM 772 O O . TRP A 1 103 ? -11.310 1.385 19.344 1.00 86.12 103 TRP A O 1
ATOM 782 N N . LYS A 1 104 ? -12.131 3.489 19.146 1.00 85.69 104 LYS A N 1
ATOM 783 C CA . LYS A 1 104 ? -13.292 3.164 18.304 1.00 85.69 104 LYS A CA 1
ATOM 784 C C . LYS A 1 104 ? -12.913 3.088 16.819 1.00 85.69 104 LYS A C 1
ATOM 786 O O . LYS A 1 104 ? -13.442 2.246 16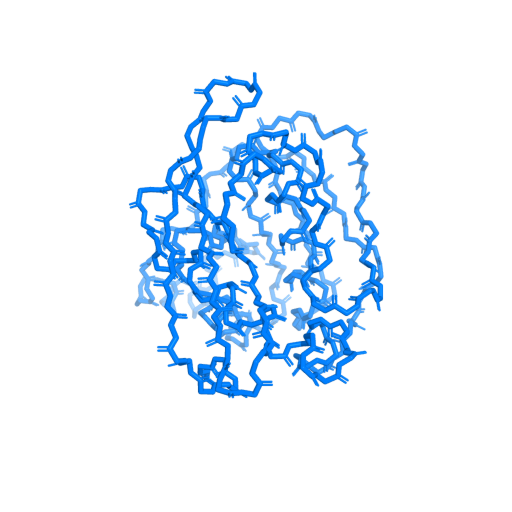.105 1.00 85.69 104 LYS A O 1
ATOM 791 N N . LEU A 1 105 ? -11.971 3.936 16.399 1.00 91.62 105 LEU A N 1
ATOM 792 C CA . LEU A 1 105 ? -11.404 4.004 15.052 1.00 91.62 105 LEU A CA 1
ATOM 793 C C . LEU A 1 105 ? -9.889 3.809 15.137 1.00 91.62 105 LEU A C 1
ATOM 795 O O . LEU A 1 105 ? -9.218 4.529 15.882 1.00 91.62 105 LEU A O 1
ATOM 799 N N . LEU A 1 106 ? -9.356 2.855 14.377 1.00 94.25 106 LEU A N 1
ATOM 800 C CA . LEU A 1 106 ? -7.917 2.636 14.261 1.00 94.25 106 LEU A CA 1
ATOM 801 C C . LEU A 1 106 ? -7.370 3.464 13.098 1.00 94.25 106 LEU A C 1
ATOM 803 O O . LEU A 1 106 ? -7.553 3.097 11.941 1.00 94.25 106 LEU A O 1
ATOM 807 N N . ARG A 1 107 ? -6.705 4.578 13.415 1.00 95.12 107 ARG A N 1
ATOM 808 C CA . ARG A 1 107 ? -5.991 5.409 12.436 1.00 95.12 107 ARG A CA 1
ATOM 809 C C . ARG A 1 107 ? -4.603 4.836 12.219 1.00 95.12 107 ARG A C 1
ATOM 811 O O . ARG A 1 107 ? -3.786 4.871 13.136 1.00 95.12 107 ARG A O 1
ATOM 818 N N . LEU A 1 108 ? -4.345 4.296 11.040 1.00 95.38 108 LEU A N 1
ATOM 819 C CA . LEU A 1 108 ? -3.094 3.629 10.703 1.00 95.38 108 LEU A CA 1
ATOM 820 C C . LEU A 1 108 ? -2.422 4.373 9.561 1.00 95.38 108 LEU A C 1
ATOM 822 O O . LEU A 1 108 ? -3.078 4.705 8.583 1.00 95.38 108 LEU A O 1
ATOM 826 N N . ASP A 1 109 ? -1.120 4.594 9.668 1.00 95.12 109 ASP A N 1
ATOM 827 C CA . ASP A 1 109 ? -0.291 5.099 8.575 1.00 95.12 109 ASP A CA 1
ATOM 828 C C . ASP A 1 109 ? 0.442 3.918 7.911 1.00 95.12 109 ASP A C 1
ATOM 830 O O . ASP A 1 109 ? 1.403 3.398 8.490 1.00 95.12 109 ASP A O 1
ATOM 834 N N . PRO A 1 110 ? 0.016 3.450 6.722 1.00 94.19 110 PRO A N 1
ATOM 835 C CA . PRO A 1 110 ? 0.654 2.316 6.055 1.00 94.19 110 PRO A CA 1
ATOM 836 C C . PRO A 1 110 ? 2.154 2.506 5.806 1.00 94.19 110 PRO A C 1
ATOM 838 O O . PRO A 1 110 ? 2.899 1.526 5.820 1.00 94.19 110 PRO A O 1
ATOM 841 N N . PHE A 1 111 ? 2.598 3.750 5.625 1.00 93.38 111 PHE A N 1
ATOM 842 C CA . PHE A 1 111 ? 3.983 4.100 5.325 1.00 93.38 111 PHE A CA 1
ATOM 843 C C . PHE A 1 111 ? 4.853 4.128 6.586 1.00 93.38 111 PHE A C 1
ATOM 845 O O . PHE A 1 111 ? 6.042 3.834 6.511 1.00 93.38 111 PHE A O 1
ATOM 852 N N . ALA A 1 112 ? 4.272 4.419 7.754 1.00 92.94 112 ALA A N 1
ATOM 853 C CA . ALA A 1 112 ? 4.969 4.318 9.039 1.00 92.94 112 ALA A CA 1
ATOM 854 C C . ALA A 1 112 ? 4.998 2.883 9.590 1.00 92.94 112 ALA A C 1
ATOM 856 O O . ALA A 1 112 ? 5.967 2.469 10.225 1.00 92.94 112 ALA A O 1
ATOM 857 N N . TRP A 1 113 ? 3.936 2.101 9.366 1.00 91.06 113 TRP A N 1
ATOM 858 C CA . TRP A 1 113 ? 3.880 0.712 9.834 1.00 91.06 113 TRP A CA 1
ATOM 859 C C . TRP A 1 113 ? 4.818 -0.207 9.043 1.00 91.06 113 TRP A C 1
ATOM 861 O O . TRP A 1 113 ? 5.320 -1.190 9.598 1.00 91.06 113 TRP A O 1
ATOM 871 N N . GLY A 1 114 ? 5.139 0.145 7.798 1.00 82.69 114 GLY A N 1
ATOM 872 C CA . GLY A 1 114 ? 6.311 -0.383 7.103 1.00 82.69 114 GLY A CA 1
ATOM 873 C C . GLY A 1 114 ? 6.042 -1.548 6.147 1.00 82.69 114 GLY A C 1
ATOM 874 O O . GLY A 1 114 ? 6.924 -1.907 5.376 1.00 82.69 114 GLY A O 1
ATOM 875 N N . SER A 1 115 ? 4.859 -2.166 6.192 1.00 82.69 115 SER A N 1
ATOM 876 C CA . SER A 1 115 ? 4.499 -3.231 5.249 1.00 82.69 115 SER A CA 1
ATOM 877 C C . SER A 1 115 ? 2.995 -3.431 5.121 1.00 82.69 115 SER A C 1
ATOM 879 O O . SER A 1 115 ? 2.229 -3.218 6.072 1.00 82.69 115 SER A O 1
ATOM 881 N N . LEU A 1 116 ? 2.584 -3.925 3.951 1.00 89.12 116 LEU A N 1
ATOM 882 C CA . LEU A 1 116 ? 1.207 -4.351 3.693 1.00 89.12 116 LEU A CA 1
ATOM 883 C C . LEU A 1 116 ? 0.754 -5.399 4.715 1.00 89.12 116 LEU A C 1
ATOM 885 O O . LEU A 1 116 ? -0.358 -5.350 5.246 1.00 89.12 116 LEU A O 1
ATOM 889 N N . GLU A 1 117 ? 1.646 -6.336 5.027 1.00 87.88 117 GLU A N 1
ATOM 890 C CA . GLU A 1 117 ? 1.375 -7.428 5.954 1.00 87.88 117 GLU A CA 1
ATOM 891 C C . GLU A 1 117 ? 1.000 -6.940 7.344 1.00 87.88 117 GLU A C 1
ATOM 893 O O . GLU A 1 117 ? 0.067 -7.465 7.952 1.00 87.88 117 GLU A O 1
ATOM 898 N N . LYS A 1 118 ? 1.729 -5.945 7.859 1.00 90.69 118 LYS A N 1
ATOM 899 C CA . LYS A 1 118 ? 1.460 -5.396 9.184 1.00 90.69 118 LYS A CA 1
ATOM 900 C C . LYS A 1 118 ? 0.082 -4.761 9.218 1.00 90.69 118 LYS A C 1
ATOM 902 O O . LYS A 1 118 ? -0.660 -5.026 10.156 1.00 90.69 118 LYS A O 1
ATOM 907 N N . ILE A 1 119 ? -0.309 -4.016 8.185 1.00 92.94 119 ILE A N 1
ATOM 908 C CA . ILE A 1 119 ? -1.657 -3.440 8.102 1.00 92.94 119 ILE A CA 1
ATOM 909 C C . ILE A 1 119 ? -2.734 -4.535 8.110 1.00 92.94 119 ILE A C 1
ATOM 911 O O . ILE A 1 119 ? -3.693 -4.442 8.878 1.00 92.94 119 ILE A O 1
ATOM 915 N N . HIS A 1 120 ? -2.547 -5.619 7.355 1.00 91.62 120 HIS A N 1
ATOM 916 C CA . HIS A 1 120 ? -3.460 -6.767 7.396 1.00 91.62 120 HIS A CA 1
ATOM 917 C C . HIS A 1 120 ? -3.480 -7.472 8.761 1.00 91.62 120 HIS A C 1
ATOM 919 O O . HIS A 1 120 ? -4.549 -7.859 9.237 1.00 91.62 120 HIS A O 1
ATOM 925 N N . ALA A 1 121 ? -2.329 -7.615 9.422 1.00 91.06 121 ALA A N 1
ATOM 926 C CA . ALA A 1 121 ? -2.235 -8.208 10.752 1.00 91.06 121 ALA A CA 1
ATOM 927 C C . ALA A 1 121 ? -2.955 -7.356 11.809 1.00 91.06 121 ALA A C 1
ATOM 929 O O . ALA A 1 121 ? -3.668 -7.904 12.650 1.00 91.06 121 ALA A O 1
ATOM 930 N N . ILE A 1 122 ? -2.825 -6.025 11.740 1.00 91.69 122 ILE A N 1
ATOM 931 C CA . ILE A 1 122 ? -3.588 -5.093 12.581 1.00 91.69 122 ILE A CA 1
ATOM 932 C C . ILE A 1 122 ? -5.083 -5.271 12.329 1.00 91.69 122 ILE A C 1
ATOM 934 O O . ILE A 1 122 ? -5.854 -5.425 13.276 1.00 91.69 122 ILE A O 1
ATOM 938 N N . ALA A 1 123 ? -5.498 -5.284 11.063 1.00 90.62 123 ALA A N 1
ATOM 939 C CA . ALA A 1 123 ? -6.904 -5.405 10.704 1.00 90.62 123 ALA A CA 1
ATOM 940 C C . ALA A 1 123 ? -7.518 -6.732 11.181 1.00 90.62 123 ALA A C 1
ATOM 942 O O . ALA A 1 123 ? -8.653 -6.752 11.650 1.00 90.62 123 ALA A O 1
ATOM 943 N N . ALA A 1 124 ? -6.754 -7.827 11.148 1.00 89.19 124 ALA A N 1
ATOM 944 C CA . ALA A 1 124 ? -7.193 -9.122 11.664 1.00 89.19 124 ALA A CA 1
ATOM 945 C C . ALA A 1 124 ? -7.470 -9.103 13.180 1.00 89.19 124 ALA A C 1
ATOM 947 O O . ALA A 1 124 ? -8.393 -9.773 13.642 1.00 89.19 124 ALA A O 1
ATOM 948 N N . VAL A 1 125 ? -6.711 -8.323 13.962 1.00 88.94 125 VAL A N 1
ATOM 949 C CA . VAL A 1 125 ? -6.913 -8.199 15.421 1.00 88.94 125 VAL A CA 1
ATOM 950 C C . VAL A 1 125 ? -7.831 -7.038 15.819 1.00 88.94 125 VAL A C 1
ATOM 952 O O . VAL A 1 125 ? -8.243 -6.958 16.976 1.00 88.94 125 VAL A O 1
ATOM 955 N N . ALA A 1 126 ? -8.183 -6.150 14.886 1.00 87.44 126 ALA A N 1
ATOM 956 C CA . ALA A 1 126 ? -9.062 -5.005 15.125 1.00 87.44 126 ALA A CA 1
ATOM 957 C C . ALA A 1 126 ? -10.495 -5.416 15.523 1.00 87.44 126 ALA A C 1
ATOM 959 O O . ALA A 1 126 ? -11.178 -4.684 16.254 1.00 87.44 126 ALA A O 1
ATOM 960 N N . GLY A 1 127 ? -10.941 -6.599 15.087 1.00 82.38 127 GLY A N 1
ATOM 961 C CA . GLY A 1 127 ? -12.301 -7.094 15.296 1.00 82.38 127 GLY A CA 1
ATOM 962 C C . GLY A 1 127 ? -13.312 -6.305 14.460 1.00 82.38 127 GLY A C 1
ATOM 963 O O . GLY A 1 127 ? -13.135 -6.153 13.259 1.00 82.38 127 GLY A O 1
ATOM 964 N N . GLN A 1 128 ? -14.371 -5.792 15.093 1.00 83.69 128 GLN A N 1
ATOM 965 C CA . GLN A 1 128 ? -15.417 -4.988 14.433 1.00 83.69 128 GLN A CA 1
ATOM 966 C C . GLN A 1 128 ? -15.105 -3.481 14.367 1.00 83.69 128 GLN A C 1
ATOM 968 O O . GLN A 1 128 ? -15.975 -2.683 14.027 1.00 83.69 128 GLN A O 1
ATOM 973 N N . ARG A 1 129 ? -13.893 -3.063 14.745 1.00 88.75 129 ARG A N 1
ATOM 974 C CA . ARG A 1 129 ? -13.518 -1.643 14.754 1.00 88.75 129 ARG A CA 1
ATOM 975 C C . ARG A 1 129 ? -13.365 -1.116 13.334 1.00 88.75 129 ARG A C 1
ATOM 977 O O . ARG A 1 129 ? -12.860 -1.821 12.463 1.00 88.75 129 ARG A O 1
ATOM 984 N N . ALA A 1 130 ? -13.741 0.143 13.146 1.00 92.44 130 ALA A N 1
ATOM 985 C CA . ALA A 1 130 ? -13.458 0.859 11.915 1.00 92.44 130 ALA A CA 1
ATOM 986 C C . ALA A 1 130 ? -11.944 1.075 11.761 1.00 92.44 130 ALA A C 1
ATOM 988 O O . ALA A 1 130 ? -11.220 1.233 12.756 1.00 92.44 130 ALA A O 1
ATOM 989 N N . ILE A 1 131 ? -11.475 1.101 10.515 1.00 95.06 131 ILE A N 1
ATOM 990 C CA . ILE A 1 131 ? -10.068 1.329 10.171 1.00 95.06 131 ILE A CA 1
ATOM 991 C C . ILE A 1 131 ? -9.977 2.522 9.221 1.00 95.06 131 ILE A C 1
ATOM 993 O O . ILE A 1 131 ? -10.592 2.535 8.159 1.00 95.06 131 ILE A O 1
ATOM 997 N N . ALA A 1 132 ? -9.166 3.504 9.596 1.00 96.44 132 ALA A N 1
ATOM 998 C CA . ALA A 1 132 ? -8.813 4.635 8.755 1.00 96.44 132 ALA A CA 1
ATOM 999 C C . ALA A 1 132 ? -7.354 4.496 8.325 1.00 96.44 132 ALA A C 1
ATOM 1001 O O . ALA A 1 132 ? -6.470 4.423 9.180 1.00 96.44 132 ALA A O 1
ATOM 1002 N N . LEU A 1 133 ? -7.093 4.471 7.020 1.00 97.00 133 LEU A N 1
ATOM 1003 C CA . LEU A 1 133 ? -5.735 4.490 6.483 1.00 97.00 133 LEU A CA 1
ATOM 1004 C C . LEU A 1 133 ? -5.345 5.924 6.131 1.00 97.00 133 LEU A C 1
ATOM 1006 O O . LEU A 1 133 ? -5.973 6.552 5.283 1.00 97.00 133 LEU A O 1
ATOM 1010 N N . LEU A 1 134 ? -4.313 6.439 6.789 1.00 96.62 134 LEU A N 1
ATOM 1011 C CA . LEU A 1 134 ? -3.773 7.767 6.543 1.00 96.62 134 LEU A CA 1
ATOM 1012 C C . LEU A 1 134 ? -2.931 7.763 5.267 1.00 96.62 134 LEU A C 1
ATOM 1014 O O . LEU A 1 134 ? -1.992 6.980 5.161 1.00 96.62 134 LEU A O 1
ATOM 1018 N N . ALA A 1 135 ? -3.254 8.668 4.343 1.00 95.69 135 ALA A N 1
ATOM 1019 C CA . ALA A 1 135 ? -2.372 9.118 3.269 1.00 95.69 135 ALA A CA 1
ATOM 1020 C C . ALA A 1 135 ? -1.703 10.427 3.741 1.00 95.69 135 ALA A C 1
ATOM 1022 O O . ALA A 1 135 ? -2.326 11.491 3.639 1.00 95.69 135 ALA A O 1
ATOM 1023 N N . PRO A 1 136 ? -0.492 10.368 4.337 1.00 92.56 136 PRO A N 1
ATOM 1024 C CA . PRO A 1 136 ? 0.058 11.448 5.164 1.00 92.56 136 PRO A CA 1
ATOM 1025 C C . PRO A 1 136 ? 0.163 12.784 4.448 1.00 92.56 136 PRO A C 1
ATOM 1027 O O . PRO A 1 136 ? -0.047 13.834 5.062 1.00 92.56 136 PRO A O 1
ATOM 1030 N N . HIS A 1 137 ? 0.445 12.738 3.151 1.00 92.25 137 HIS A N 1
ATOM 1031 C CA . HIS A 1 137 ? 0.635 13.925 2.349 1.00 92.25 137 HIS A CA 1
ATOM 1032 C 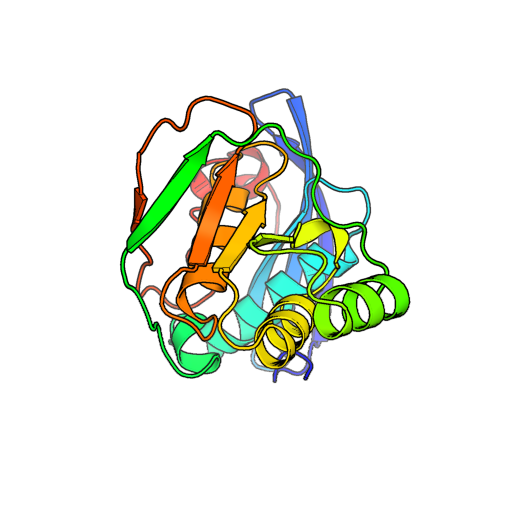C . HIS A 1 137 ? -0.418 14.105 1.252 1.00 92.25 137 HIS A C 1
ATOM 1034 O O . HIS A 1 137 ? -0.244 14.956 0.378 1.00 92.25 137 HIS A O 1
ATOM 1040 N N . ALA A 1 138 ? -1.490 13.307 1.283 1.00 93.38 138 ALA A N 1
ATOM 1041 C CA . ALA A 1 138 ? -2.563 13.321 0.293 1.00 93.38 138 ALA A CA 1
ATOM 1042 C C . ALA A 1 138 ? -2.069 13.234 -1.167 1.00 93.38 138 ALA A C 1
ATOM 1044 O O . ALA A 1 138 ? -2.734 13.725 -2.081 1.00 93.38 138 ALA A O 1
ATOM 1045 N N . HIS A 1 139 ? -0.904 12.618 -1.407 1.00 93.94 139 HIS A N 1
ATOM 1046 C CA . HIS A 1 139 ? -0.412 12.422 -2.766 1.00 93.94 139 HIS A CA 1
ATOM 1047 C C . HIS A 1 139 ? -1.300 11.388 -3.486 1.00 93.94 139 HIS A C 1
ATOM 1049 O O . HIS A 1 139 ? -1.686 10.395 -2.863 1.00 93.94 139 HIS A O 1
ATOM 1055 N N . PRO A 1 140 ? -1.604 11.538 -4.791 1.00 94.00 140 PRO A N 1
ATOM 1056 C CA . PRO A 1 140 ? -2.443 10.580 -5.513 1.00 94.00 140 PRO A CA 1
ATOM 1057 C C . PRO A 1 140 ? -1.978 9.122 -5.408 1.00 94.00 140 PRO A C 1
ATOM 1059 O O . PRO A 1 140 ? -2.809 8.226 -5.278 1.00 94.00 140 PRO A O 1
ATOM 1062 N N . TRP A 1 141 ? -0.662 8.875 -5.399 1.00 95.00 141 TRP A N 1
ATOM 1063 C CA . TRP A 1 141 ? -0.123 7.529 -5.174 1.00 95.00 141 TRP A CA 1
ATOM 1064 C C . TRP A 1 141 ? -0.415 6.992 -3.770 1.00 95.00 141 TRP A C 1
ATOM 1066 O O . TRP A 1 141 ? -0.744 5.816 -3.630 1.00 95.00 141 TRP A O 1
ATOM 1076 N N . GLU A 1 142 ? -0.340 7.835 -2.735 1.00 95.06 142 GLU A N 1
ATOM 1077 C CA . GLU A 1 142 ? -0.678 7.429 -1.367 1.00 95.06 142 GLU A CA 1
ATOM 1078 C C . GLU A 1 142 ? -2.154 7.089 -1.251 1.00 95.06 142 GLU A C 1
ATOM 1080 O O . GLU A 1 142 ? -2.498 6.041 -0.716 1.00 95.06 142 GLU A O 1
ATOM 1085 N N . ILE A 1 143 ? -3.022 7.936 -1.808 1.00 95.62 143 ILE A N 1
ATOM 1086 C CA . ILE A 1 143 ? -4.468 7.710 -1.809 1.00 95.62 143 ILE A CA 1
ATOM 1087 C C . ILE A 1 143 ? -4.790 6.404 -2.538 1.00 95.62 143 ILE A C 1
ATOM 1089 O O . ILE A 1 143 ? -5.539 5.589 -2.012 1.00 95.62 143 ILE A O 1
ATOM 1093 N N . ALA A 1 144 ? -4.200 6.163 -3.709 1.00 95.38 144 ALA A N 1
ATOM 1094 C CA . ALA A 1 144 ? -4.419 4.936 -4.467 1.00 95.38 144 ALA A CA 1
ATOM 1095 C C . ALA A 1 144 ? -3.925 3.684 -3.716 1.00 95.38 144 ALA A C 1
ATOM 1097 O O . ALA A 1 144 ? -4.639 2.681 -3.646 1.00 95.38 144 ALA A O 1
ATOM 1098 N N . TRP A 1 145 ? -2.749 3.752 -3.083 1.00 95.62 145 TRP A N 1
ATOM 1099 C CA . TRP A 1 145 ? -2.225 2.669 -2.246 1.00 95.62 145 TRP A CA 1
ATOM 1100 C C . TRP A 1 145 ? -3.117 2.398 -1.028 1.00 95.62 145 TRP A C 1
ATOM 1102 O O . TRP A 1 145 ? -3.513 1.256 -0.786 1.00 95.62 145 TRP A O 1
ATOM 1112 N N . CYS A 1 146 ? -3.499 3.445 -0.294 1.00 96.25 146 CYS A N 1
ATOM 1113 C CA . CYS A 1 146 ? -4.425 3.352 0.830 1.00 96.25 146 CYS A CA 1
ATOM 1114 C C . CYS A 1 146 ? -5.792 2.822 0.384 1.00 96.25 146 CYS A C 1
ATOM 1116 O O . CYS A 1 146 ? -6.378 2.021 1.101 1.00 96.25 146 CYS A O 1
ATOM 1118 N N . ALA A 1 147 ? -6.291 3.202 -0.793 1.00 95.88 147 ALA A N 1
ATOM 1119 C CA . ALA A 1 147 ? -7.541 2.683 -1.338 1.00 95.88 147 ALA A CA 1
ATOM 1120 C C . ALA A 1 147 ? -7.446 1.186 -1.635 1.00 95.88 147 ALA A C 1
ATOM 1122 O O . ALA A 1 147 ? -8.336 0.435 -1.247 1.00 95.88 147 ALA A O 1
ATOM 1123 N N . MET A 1 148 ? -6.364 0.739 -2.276 1.00 95.56 148 MET A N 1
ATOM 1124 C CA . MET A 1 148 ? -6.132 -0.678 -2.555 1.00 95.56 148 MET A CA 1
ATOM 1125 C C . MET A 1 148 ? -6.045 -1.489 -1.257 1.00 95.56 148 MET A C 1
ATOM 1127 O O . MET A 1 148 ? -6.752 -2.487 -1.125 1.00 95.56 148 MET A O 1
ATOM 1131 N N . LEU A 1 149 ? -5.264 -1.031 -0.271 1.00 95.12 149 LEU A N 1
ATOM 1132 C CA . LEU A 1 149 ? -5.179 -1.684 1.038 1.00 95.12 149 LEU A CA 1
ATOM 1133 C C . LEU A 1 149 ? -6.537 -1.707 1.728 1.00 95.12 149 LEU A C 1
ATOM 1135 O O . LEU A 1 149 ? -7.017 -2.758 2.140 1.00 95.12 149 LEU A O 1
ATOM 1139 N N . ALA A 1 150 ? -7.196 -0.553 1.821 1.00 95.38 150 ALA A N 1
ATOM 1140 C CA . ALA A 1 150 ? -8.519 -0.456 2.403 1.00 95.38 150 ALA A CA 1
ATOM 1141 C C . ALA A 1 150 ? -9.497 -1.375 1.677 1.00 95.38 150 ALA A C 1
ATOM 1143 O O . ALA A 1 150 ? -10.369 -1.903 2.341 1.00 95.38 150 ALA A O 1
ATOM 1144 N N . ALA A 1 151 ? -9.363 -1.639 0.375 1.00 95.06 151 ALA A N 1
ATOM 1145 C CA . ALA A 1 151 ? -10.259 -2.524 -0.365 1.00 95.06 151 ALA A CA 1
ATOM 1146 C C . ALA A 1 151 ? -10.257 -3.975 0.137 1.00 95.06 151 ALA A C 1
ATOM 1148 O O . ALA A 1 151 ? -11.267 -4.671 0.006 1.00 95.06 151 ALA A O 1
ATOM 1149 N N . THR A 1 152 ? -9.143 -4.435 0.704 1.00 94.19 152 THR A N 1
ATOM 1150 C CA . THR A 1 152 ? -8.919 -5.835 1.091 1.00 94.19 152 THR A CA 1
ATOM 1151 C C . THR A 1 152 ? -9.149 -6.082 2.584 1.00 94.19 152 THR A C 1
ATOM 1153 O O . THR A 1 152 ? -9.355 -7.229 2.998 1.00 94.19 152 THR A O 1
ATOM 1156 N N . LEU A 1 153 ? -9.167 -5.024 3.408 1.00 92.94 153 LEU A N 1
ATOM 1157 C CA . LEU A 1 153 ? -9.286 -5.159 4.862 1.00 92.94 153 LEU A CA 1
ATOM 1158 C C . LEU A 1 153 ? -10.640 -5.740 5.305 1.00 92.94 153 LEU A C 1
ATOM 1160 O O . LEU A 1 153 ? -11.689 -5.341 4.777 1.00 92.94 153 LEU A O 1
ATOM 1164 N N . PRO A 1 154 ? -10.646 -6.640 6.310 1.00 82.38 154 PRO A N 1
ATOM 1165 C CA . PRO A 1 154 ? -11.872 -7.126 6.938 1.00 82.38 154 PRO A CA 1
ATOM 1166 C C . PRO A 1 154 ? -12.639 -5.990 7.642 1.00 82.38 154 PRO A C 1
ATOM 1168 O O . PRO A 1 154 ? -12.053 -4.989 8.041 1.00 82.38 154 PRO A O 1
ATOM 1171 N N . GLY A 1 155 ? -13.955 -6.159 7.809 1.00 76.25 155 GLY A N 1
ATOM 1172 C CA . GLY A 1 155 ? -14.856 -5.146 8.387 1.00 76.25 155 GLY A CA 1
ATOM 1173 C C . GLY A 1 155 ? -15.622 -4.366 7.318 1.00 76.25 155 GLY A C 1
ATOM 1174 O O . GLY A 1 155 ? -15.239 -4.397 6.157 1.00 76.25 155 GLY A O 1
ATOM 1175 N N . SER A 1 156 ? -16.736 -3.721 7.666 1.00 70.44 156 SER A N 1
ATOM 1176 C CA . SER A 1 156 ? -17.555 -2.940 6.719 1.00 70.44 156 SER A CA 1
ATOM 1177 C C . SER A 1 156 ? -17.110 -1.481 6.584 1.00 70.44 156 SER A C 1
ATOM 1179 O O . SER A 1 156 ? -17.487 -0.831 5.615 1.00 70.44 156 SER A O 1
ATOM 1181 N N . ASP A 1 157 ? -16.305 -0.983 7.524 1.00 87.81 157 ASP A N 1
ATOM 1182 C CA . ASP A 1 157 ? -15.965 0.435 7.660 1.00 87.81 157 ASP A CA 1
ATOM 1183 C C . ASP A 1 157 ? -14.445 0.649 7.588 1.00 87.81 157 ASP A C 1
ATOM 1185 O O . ASP A 1 157 ? -13.755 0.800 8.600 1.00 87.81 157 ASP A O 1
ATOM 1189 N N . ALA A 1 158 ? -13.921 0.574 6.363 1.00 94.75 158 ALA A N 1
ATOM 1190 C CA . ALA A 1 158 ? -12.549 0.947 6.045 1.00 94.75 158 ALA A CA 1
ATOM 1191 C C . ALA A 1 158 ? -12.560 2.137 5.081 1.00 94.75 158 ALA A C 1
ATOM 1193 O O . ALA A 1 158 ? -13.208 2.076 4.032 1.00 94.75 158 ALA A O 1
ATOM 1194 N N . HIS A 1 159 ? -11.839 3.198 5.429 1.00 96.44 159 HIS A N 1
ATOM 1195 C CA . HIS A 1 159 ? -11.774 4.431 4.647 1.00 96.44 159 HIS A CA 1
ATOM 1196 C C . HIS A 1 159 ? -10.371 5.043 4.680 1.00 96.44 159 HIS A C 1
ATOM 1198 O O . HIS A 1 159 ? -9.501 4.629 5.449 1.00 96.44 159 HIS A O 1
ATOM 1204 N N . ILE A 1 160 ? -10.146 6.020 3.811 1.00 97.38 160 ILE A N 1
ATOM 1205 C CA . ILE A 1 160 ? -8.902 6.778 3.718 1.00 97.38 160 ILE A CA 1
ATOM 1206 C C . ILE A 1 160 ? -9.100 8.085 4.468 1.00 97.38 160 ILE A C 1
ATOM 1208 O O . ILE A 1 160 ? -10.149 8.720 4.339 1.00 97.38 160 ILE A O 1
ATOM 1212 N N . ILE A 1 161 ? -8.085 8.498 5.217 1.00 97.38 161 ILE A N 1
ATOM 1213 C CA . ILE A 1 161 ? -8.023 9.834 5.796 1.00 97.38 161 ILE A CA 1
ATOM 1214 C C . ILE A 1 161 ? -6.864 10.628 5.204 1.00 97.38 161 ILE A C 1
ATOM 1216 O O . ILE A 1 161 ? -5.779 10.095 4.963 1.00 97.38 161 ILE A O 1
ATOM 1220 N N . VAL A 1 162 ? -7.110 11.911 4.970 1.00 96.75 162 VAL A N 1
ATOM 1221 C CA . VAL A 1 162 ? -6.133 12.893 4.488 1.00 96.75 162 VAL A CA 1
ATOM 1222 C C . VAL A 1 162 ? -6.164 14.126 5.388 1.00 96.75 162 VAL A C 1
ATOM 1224 O O . VAL A 1 162 ? -7.199 14.461 5.959 1.00 96.75 162 VAL A O 1
ATOM 1227 N N . ARG A 1 163 ? -5.035 14.830 5.501 1.00 93.06 163 ARG A N 1
ATOM 1228 C CA . ARG A 1 163 ? -4.911 16.047 6.335 1.00 93.06 163 ARG A CA 1
ATOM 1229 C C . ARG A 1 163 ? -5.344 17.330 5.625 1.00 93.06 163 ARG A C 1
ATOM 1231 O O . ARG A 1 163 ? -5.117 18.429 6.114 1.00 93.06 163 ARG A O 1
ATOM 1238 N N . THR A 1 164 ? -5.900 17.194 4.432 1.00 91.50 164 THR A N 1
ATOM 1239 C CA . THR A 1 164 ? -6.348 18.293 3.582 1.00 91.50 164 THR A CA 1
ATOM 1240 C C . THR A 1 164 ? -7.742 17.977 3.066 1.00 91.50 164 THR A C 1
ATOM 1242 O O . THR A 1 164 ? -8.203 16.839 3.152 1.00 91.50 164 THR A O 1
ATOM 1245 N N . GLN A 1 165 ? -8.436 18.976 2.520 1.00 91.00 165 GLN A N 1
ATOM 1246 C CA . GLN A 1 165 ? -9.724 18.732 1.880 1.00 91.00 165 GLN A CA 1
ATOM 1247 C C . GLN A 1 165 ? -9.525 17.795 0.674 1.00 91.00 165 GLN A C 1
ATOM 1249 O O . GLN A 1 165 ? -8.799 18.163 -0.257 1.00 91.00 165 GLN A O 1
ATOM 1254 N N . PRO A 1 166 ? -10.151 16.604 0.650 1.00 89.00 166 PRO A N 1
ATOM 1255 C CA . PRO A 1 166 ? -9.978 15.688 -0.463 1.00 89.00 166 PRO A CA 1
ATOM 1256 C C . PRO A 1 166 ? -10.618 16.254 -1.733 1.00 89.00 166 PRO A C 1
ATOM 1258 O O . PRO A 1 166 ? -11.732 16.780 -1.708 1.00 89.00 166 PRO A O 1
ATOM 1261 N N . GLN A 1 167 ? -9.919 16.111 -2.861 1.00 87.25 167 GLN A N 1
ATOM 1262 C CA . GLN A 1 167 ? -10.432 16.516 -4.176 1.00 87.25 167 GLN A CA 1
ATO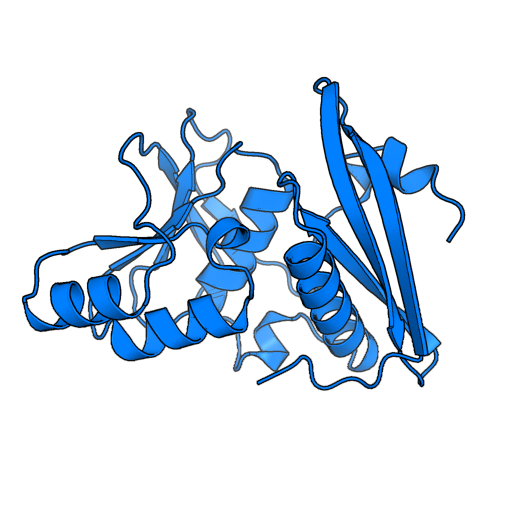M 1263 C C . GLN A 1 167 ? -11.590 15.626 -4.645 1.00 87.25 167 GLN A C 1
ATOM 1265 O O . GLN A 1 167 ? -12.442 16.064 -5.413 1.00 87.25 167 GLN A O 1
ATOM 1270 N N . THR A 1 168 ? -11.619 14.372 -4.187 1.00 89.88 168 THR A N 1
ATOM 1271 C CA . THR A 1 168 ? -12.670 13.397 -4.484 1.00 89.88 168 THR A CA 1
ATOM 1272 C C . THR A 1 168 ? -13.159 12.754 -3.184 1.00 89.88 168 THR A C 1
ATOM 1274 O O . THR A 1 168 ? -12.340 12.425 -2.330 1.00 89.88 168 THR A O 1
ATOM 1277 N N . PRO A 1 169 ? -14.478 12.559 -2.999 1.00 93.75 169 PRO A N 1
ATOM 1278 C CA . PRO A 1 169 ? -15.027 12.016 -1.751 1.00 93.75 169 PRO A CA 1
ATOM 1279 C C . PRO A 1 169 ? -14.823 10.499 -1.608 1.00 93.75 169 PRO A C 1
ATOM 1281 O O . PRO A 1 169 ? -15.035 9.940 -0.533 1.00 93.75 169 PRO A O 1
ATOM 1284 N N . ALA A 1 170 ? -14.450 9.816 -2.690 1.00 95.56 170 ALA A N 1
ATOM 1285 C CA . ALA A 1 170 ? -14.160 8.393 -2.705 1.00 95.56 170 ALA A CA 1
ATOM 1286 C C . ALA A 1 170 ? -13.189 8.053 -3.840 1.00 95.56 170 ALA A C 1
ATOM 1288 O O . ALA A 1 170 ? -13.187 8.706 -4.884 1.00 95.56 170 ALA A O 1
ATOM 1289 N N . TYR A 1 171 ? -12.408 6.993 -3.643 1.00 95.88 171 TYR A N 1
ATOM 1290 C CA . TYR A 1 171 ? -11.483 6.448 -4.629 1.00 95.88 171 TYR A CA 1
ATOM 1291 C C . TYR A 1 171 ? -11.998 5.108 -5.167 1.00 95.88 171 TYR A C 1
ATOM 1293 O O . TYR A 1 171 ? -12.402 4.236 -4.392 1.00 95.88 171 TYR A O 1
ATOM 1301 N N . ALA A 1 172 ? -11.979 4.933 -6.490 1.00 95.50 172 ALA A N 1
ATOM 1302 C CA . ALA A 1 172 ? -12.372 3.689 -7.147 1.00 95.50 172 ALA A CA 1
ATOM 1303 C C . ALA A 1 172 ? -11.180 2.729 -7.262 1.00 95.50 172 ALA A C 1
ATOM 1305 O O . ALA A 1 172 ? -10.126 3.088 -7.780 1.00 95.50 172 ALA A O 1
ATOM 1306 N N . VAL A 1 173 ? -11.351 1.494 -6.799 1.00 94.19 173 VAL A N 1
ATOM 1307 C CA . VAL A 1 173 ? -10.299 0.470 -6.811 1.00 94.19 173 VAL A CA 1
ATOM 1308 C C . VAL A 1 173 ? -10.323 -0.244 -8.160 1.00 94.19 173 VAL A C 1
ATOM 1310 O O . VAL A 1 173 ? -11.300 -0.921 -8.481 1.00 94.19 173 VAL A O 1
ATOM 1313 N N . GLY A 1 174 ? -9.258 -0.080 -8.946 1.00 92.50 174 GLY A N 1
ATOM 1314 C CA . GLY A 1 174 ? -9.135 -0.679 -10.275 1.00 92.50 174 GLY A CA 1
ATOM 1315 C C . GLY A 1 174 ? -8.833 -2.182 -10.260 1.00 92.50 174 GLY A C 1
ATOM 1316 O O . GLY A 1 174 ? -8.332 -2.726 -9.277 1.00 92.50 174 GLY A O 1
ATOM 1317 N N . ASP A 1 175 ? -9.103 -2.832 -11.394 1.00 94.25 175 ASP A N 1
ATOM 1318 C CA . ASP A 1 175 ? -8.852 -4.263 -11.649 1.00 94.25 175 ASP A CA 1
ATOM 1319 C C . ASP A 1 175 ? -7.619 -4.513 -12.538 1.00 94.25 175 ASP A C 1
ATOM 1321 O O . ASP A 1 175 ? -7.408 -5.618 -13.033 1.00 94.25 175 ASP A O 1
ATOM 1325 N N . GLN A 1 176 ? -6.797 -3.484 -12.760 1.00 94.00 176 GLN A N 1
ATOM 1326 C CA . GLN A 1 176 ? -5.580 -3.614 -13.560 1.00 94.00 176 GLN A CA 1
ATOM 1327 C C . GLN A 1 176 ? -4.540 -4.482 -12.836 1.00 94.00 176 GLN A C 1
ATOM 1329 O O . GLN A 1 176 ? -4.399 -4.344 -11.616 1.00 94.00 176 GLN A O 1
ATOM 1334 N N . PRO A 1 177 ? -3.775 -5.327 -13.555 1.00 95.56 177 PRO A N 1
ATOM 1335 C CA . PRO A 1 177 ? -2.721 -6.126 -12.948 1.00 95.56 177 PRO A CA 1
ATOM 1336 C C . PRO A 1 177 ? -1.701 -5.287 -12.173 1.00 95.56 177 PRO A C 1
ATOM 1338 O O . PRO A 1 177 ? -1.265 -4.232 -12.642 1.00 95.56 177 PRO A O 1
ATOM 1341 N N . GLY A 1 178 ? -1.287 -5.783 -11.007 1.00 95.44 178 GLY A N 1
ATOM 1342 C CA . GLY A 1 178 ? -0.403 -5.043 -10.105 1.00 95.44 178 GLY A CA 1
ATOM 1343 C C . GLY A 1 178 ? -1.147 -4.217 -9.053 1.00 95.44 178 GLY A C 1
ATOM 1344 O O . GLY A 1 178 ? -2.299 -4.483 -8.708 1.00 95.44 178 GLY A O 1
ATOM 1345 N N . ILE A 1 179 ? -0.471 -3.204 -8.518 1.00 93.25 179 ILE A N 1
ATOM 1346 C CA . ILE A 1 179 ? -0.998 -2.328 -7.457 1.00 93.25 179 ILE A CA 1
ATOM 1347 C C . ILE A 1 179 ? -1.901 -1.201 -7.974 1.00 93.25 179 ILE A C 1
ATOM 1349 O O . ILE A 1 179 ? -2.508 -0.494 -7.175 1.00 93.25 179 ILE A O 1
ATOM 1353 N N . GLY A 1 180 ? -1.998 -1.029 -9.297 1.00 90.38 180 GLY A N 1
ATOM 1354 C CA . GLY A 1 180 ? -2.918 -0.076 -9.927 1.00 90.38 180 GLY A CA 1
ATOM 1355 C C . GLY A 1 180 ? -2.552 1.403 -9.756 1.00 90.38 180 GLY A C 1
ATOM 1356 O O . GLY A 1 180 ? -3.417 2.256 -9.932 1.00 90.38 180 GLY A O 1
ATOM 1357 N N . LEU A 1 181 ? -1.297 1.721 -9.417 1.00 93.00 181 LEU A N 1
ATOM 1358 C CA . LEU A 1 181 ? -0.825 3.106 -9.360 1.00 93.00 181 LEU A CA 1
ATOM 1359 C C . LEU A 1 181 ? -0.627 3.677 -10.767 1.00 93.00 181 LEU A C 1
ATOM 1361 O O . LEU A 1 181 ? 0.029 3.062 -11.610 1.00 93.00 181 LEU A O 1
ATOM 1365 N N . ASP A 1 182 ? -1.140 4.886 -10.993 1.00 92.62 182 ASP A N 1
ATOM 1366 C CA . ASP A 1 182 ? -0.814 5.663 -12.185 1.00 92.62 182 ASP A CA 1
ATOM 1367 C C . ASP A 1 182 ? 0.536 6.363 -12.002 1.00 92.62 182 ASP A C 1
ATOM 1369 O O . ASP A 1 182 ? 0.647 7.467 -11.461 1.00 92.62 182 ASP A O 1
ATOM 1373 N N . TRP A 1 183 ? 1.590 5.694 -12.455 1.00 92.19 183 TRP A N 1
ATOM 1374 C CA . TRP A 1 183 ? 2.952 6.211 -12.404 1.00 92.19 183 TRP A CA 1
ATOM 1375 C C . TRP A 1 183 ? 3.180 7.430 -13.309 1.00 92.19 183 TRP A C 1
ATOM 1377 O O . TRP A 1 183 ? 4.141 8.167 -13.098 1.00 92.19 183 TRP A O 1
ATOM 1387 N N . SER A 1 184 ? 2.305 7.682 -14.291 1.00 90.62 184 SER A N 1
ATOM 1388 C CA . SER A 1 184 ? 2.448 8.811 -15.222 1.00 90.62 184 SER A CA 1
ATOM 1389 C C . SER A 1 184 ? 2.161 10.170 -14.574 1.00 90.62 184 SER A C 1
ATOM 1391 O O . SER A 1 184 ? 2.538 11.214 -15.115 1.00 90.62 184 SER A O 1
ATOM 1393 N N . LEU A 1 185 ? 1.555 10.163 -13.381 1.00 89.69 185 LEU A N 1
ATOM 1394 C CA . LEU A 1 185 ? 1.316 11.365 -12.588 1.00 89.69 185 LEU A CA 1
ATOM 1395 C C . LEU A 1 185 ? 2.612 12.113 -12.259 1.00 89.69 185 LEU A C 1
ATOM 1397 O O . LEU A 1 185 ? 2.583 13.342 -12.171 1.00 89.69 185 LEU A O 1
ATOM 1401 N N . GLU A 1 186 ? 3.744 11.411 -12.179 1.00 92.44 186 GLU A N 1
ATOM 1402 C CA . GLU A 1 186 ? 5.049 12.000 -11.886 1.00 92.44 186 GLU A CA 1
ATOM 1403 C C . GLU A 1 186 ? 6.030 11.777 -13.048 1.00 92.44 186 GLU A C 1
ATOM 1405 O O . GLU A 1 186 ? 6.609 10.700 -13.186 1.00 92.44 186 GLU A O 1
ATOM 1410 N N . PRO A 1 187 ? 6.287 12.804 -13.882 1.00 88.94 187 PRO A N 1
ATOM 1411 C CA . PRO A 1 187 ? 7.205 12.712 -15.017 1.00 88.94 187 PRO A CA 1
ATOM 1412 C C . PRO A 1 187 ? 8.622 12.290 -14.622 1.00 88.94 187 PRO A C 1
ATOM 1414 O O . PRO A 1 187 ? 9.313 11.646 -15.407 1.00 88.94 187 PRO A O 1
ATOM 1417 N N . ALA A 1 188 ? 9.044 12.621 -13.397 1.00 87.12 188 ALA A N 1
ATOM 1418 C CA . ALA A 1 188 ? 10.340 12.222 -12.865 1.00 87.12 188 ALA A CA 1
ATOM 1419 C C . ALA A 1 188 ? 10.496 10.695 -12.791 1.00 87.12 188 ALA A C 1
ATOM 1421 O O . ALA A 1 188 ? 11.593 10.195 -13.015 1.00 87.12 188 ALA A O 1
ATOM 1422 N N . PHE A 1 189 ? 9.410 9.949 -12.555 1.00 88.56 189 PHE A N 1
ATOM 1423 C CA . PHE A 1 189 ? 9.432 8.488 -12.618 1.00 88.56 189 PHE A CA 1
ATOM 1424 C C . PHE A 1 189 ? 9.675 7.981 -14.044 1.00 88.56 189 PHE A C 1
ATOM 1426 O O . PHE A 1 189 ? 10.489 7.085 -14.254 1.00 88.56 189 PHE A O 1
ATOM 1433 N N . ALA A 1 190 ? 9.001 8.578 -15.033 1.00 84.31 190 ALA A N 1
ATOM 1434 C CA . ALA A 1 190 ? 9.135 8.193 -16.439 1.00 84.31 190 ALA A CA 1
ATOM 1435 C C . ALA A 1 190 ? 10.540 8.465 -17.009 1.00 84.31 190 ALA A C 1
ATOM 1437 O O . ALA A 1 190 ? 10.931 7.848 -17.996 1.00 84.31 190 ALA A O 1
ATOM 1438 N N . ALA A 1 191 ? 11.300 9.372 -16.389 1.00 86.31 191 ALA A N 1
ATOM 1439 C CA . ALA A 1 191 ? 12.675 9.680 -16.769 1.00 86.31 191 ALA A CA 1
ATOM 1440 C C . ALA A 1 191 ? 13.714 8.678 -16.225 1.00 86.31 191 ALA A C 1
ATOM 1442 O O . ALA A 1 191 ? 14.887 8.773 -16.590 1.00 86.31 191 ALA A O 1
ATOM 1443 N N . ILE A 1 192 ? 13.325 7.737 -15.354 1.00 85.44 192 ILE A N 1
ATOM 1444 C CA . ILE A 1 192 ? 14.255 6.757 -14.785 1.00 85.44 192 ILE A CA 1
ATOM 1445 C C . ILE A 1 192 ? 14.564 5.657 -15.821 1.00 85.44 192 ILE A C 1
ATOM 1447 O O . ILE A 1 192 ? 13.635 5.016 -16.320 1.00 85.44 192 ILE A O 1
ATOM 1451 N N . PRO A 1 193 ? 15.847 5.376 -16.121 1.00 82.12 193 PRO A N 1
ATOM 1452 C CA . PRO A 1 193 ? 16.227 4.247 -16.962 1.00 82.12 193 PRO A CA 1
ATOM 1453 C C . PRO A 1 193 ? 16.158 2.941 -16.153 1.00 82.12 193 PRO A C 1
ATOM 1455 O O . PRO A 1 193 ? 17.030 2.670 -15.325 1.00 82.12 193 PRO A O 1
ATOM 1458 N N . TRP A 1 194 ? 15.108 2.147 -16.380 1.00 81.88 194 TRP A N 1
ATOM 1459 C CA . TRP A 1 194 ? 14.857 0.869 -15.703 1.00 81.88 194 TRP A CA 1
ATOM 1460 C C . TRP A 1 194 ? 15.259 -0.350 -16.534 1.00 81.88 194 TRP A C 1
ATOM 1462 O O . TRP A 1 194 ? 14.907 -0.404 -17.729 1.00 81.88 194 TRP A O 1
#

pLDDT: mean 92.3, std 4.83, range [60.31, 97.5]

Radius of gyration: 16.05 Å; chains: 1; bounding box: 35×34×44 Å

Sequence (194 aa):
MAAPVSVSHTHVHSVRLKDGREALIARVLADAGTAGFGFTLNDDAGVARDMAAWDAAARMRGEPLHALLGGARRRQVPVLPDELPAIAPDWDALRKGIRESRWKLLRLDPFAWGSLEKIHAIAAVAGQRAIALLAPHAHPWEIAWCAMLAATLPGSDAHIIVRTQPQTPAYAVGDQPGIGLDWSLEPAFAAIPW

Secondary structure (DSSP, 8-state):
---SS-EEEEEEEEEE-TTS-EEEEEEEEETTS-EEEEEESSS-HHHHHHHHHHHHHHHHHTSBHHHHTT--S-SEEEEEE--SPPPPS-HHHHHHHHHTT--SEEEE-HHHH--HHHHHHHHHHHTT-EEEEEETT--HHHHHHHHHHHHHSSSS-EEEEESS--SSSEEE---SSBS---GGG-HHHHTS--

Foldseek 3Di:
DAQPFAFPDKDWDWFQFPVRQIKIKMWTQTPVRFIFIAIDSDPDCLLGPSQRSLLSSQVVVQWASLVVLVHFPDQKAFEEEDQDDADALDPVVLLVCLVVVVDLEHEHECRRVRHLVSLQVSLVSNPQGAYEYELEALDQQSQLQLQSSQRNGDYPHYHYYYNDDHPDRIDGHDTGGGSPDPPVSGVRSVPDDD